Protein AF-A0A1I4V6I7-F1 (afdb_monomer)

Sequence (335 aa):
MSTIGSCPPILATPLSLAESSSTTTHAAAAAPMSASAAPPSHANIHAGRGTFQHMLSAAANPGGETNAGANAGIQSKWTKGHWAALLTQKERTASSEANKRKFWNAYETAAGPAVTTSRGSRPSPGKDLATVVSDGRALLNRLDELAAMPDTPPQLKAFRGMGRAEANSIMAWTEQKDEIEAFVKNGGAIVEGGPELDGAPLSRHLKSGNRIIPIGAHIGGLEQAKTYDKGDDPVIMEFKLKPGADELLFNHQYMALAREGSGATSSLATIAKRDGNYYQKATANEGNLPGYIGMKNEARGDFSLSVGGNEPTKLLFQLFIESVSLVDNEGRPAT

Solvent-accessible surface area (backbone atoms only — not comparable to full-atom values): 19462 Å² total; per-residue (Å²): 142,81,86,84,86,83,83,83,85,86,82,87,81,86,84,79,87,79,91,79,90,78,91,80,89,82,82,90,85,88,84,90,82,89,79,90,76,77,76,83,78,77,78,77,80,71,77,70,88,69,72,68,84,76,70,81,75,83,80,77,74,95,63,98,64,62,76,69,54,58,40,55,59,53,52,39,69,51,34,32,63,48,42,52,67,79,43,53,74,69,53,50,58,48,32,27,68,94,30,29,70,63,38,53,52,55,48,44,65,72,52,36,73,94,47,36,56,50,100,86,49,72,66,75,87,49,35,50,57,68,53,32,26,52,53,40,24,56,50,50,53,52,31,52,56,39,44,68,38,96,69,60,45,64,57,36,62,40,18,28,34,34,30,48,69,50,52,52,48,40,58,62,25,58,80,42,45,66,62,46,51,50,23,22,61,43,54,36,5,91,45,86,93,46,74,60,48,51,76,68,64,32,50,52,57,49,71,38,91,58,58,46,58,67,62,63,50,63,35,26,37,62,76,54,19,70,68,45,86,20,74,72,67,62,42,37,38,39,38,36,29,33,31,41,34,74,66,50,61,76,28,49,89,41,22,17,34,25,84,86,59,40,50,41,56,34,30,48,50,51,54,35,46,74,74,78,40,66,52,39,67,15,39,81,91,64,6,46,36,45,32,22,37,6,31,33,67,40,96,80,64,49,42,36,35,22,39,30,97,42,66,24,13,22,45,54,55,51,72,40,50,65,48,75,46,54,26,45,100,83,69,43,77,58,129

Organism: NCBI:txid758825

Foldseek 3Di:
DDDDDDDDDDDDDDDDDDDDDDDDDDDDDDDDDDDDDDDDPDPPPCPDPPDPVPPPPPPDDPDDDDPVVLQVVLQCLLFLVVLLVSDDPVLCVCLDQVNLVVLLVVLQVLQPPVQDQPPPRDADQFDDQLRLLQVLLVVLVVLVVQCPDPPQRHWHKKKAKAAPVLVVLQVVLVVCLVQLSVCSNCSQASDNPHDHDDDPRSVCVCPPDSNFRSDAWWIGRLVVNVPDDHPPRIFMKMFTFRGPCSVVLLDLVAAAEASPGGTNRSSSQSVQVVSVHHHHHADNPRQDGALHFGWDQDPPGGIITTQHDDRNSRSNVSSGGPDMATADSVRHGDD

Secondary structure (DSSP, 8-state):
--PPPPPPPPPPPPPPP--------------------PPP----------SSTTSSSSS---S---HHHHHHHHHGGGSHHHHHHTS-HHHHHHTSGGGHHHHHHHHHHHH-TTT---BTBPPP----HHHHHHHHHHHHHHHHHHHTSSSPPPPPEEEEEEEHHHHHHHHHHGGGHHHHHHHHHTTTBSSTTSPBP-HHHHHHHHHSTT-S----SEEB-HHHHHHS---SSEEEEEEEEPTTHHHHTTSTTTEEE-SS-SSHHHHHHHHHHHTT--PEEPPTTT--BTTBEEEEE-SSSSEEEE--SSHHHHHHHHTTEEEEEEE-TTSPBP-

Radius of gyration: 26.08 Å; Cα contacts (8 Å, |Δi|>4): 497; chains: 1; bounding box: 90×63×73 Å

Structure (mmCIF, N/CA/C/O backbone):
data_AF-A0A1I4V6I7-F1
#
_entry.id   AF-A0A1I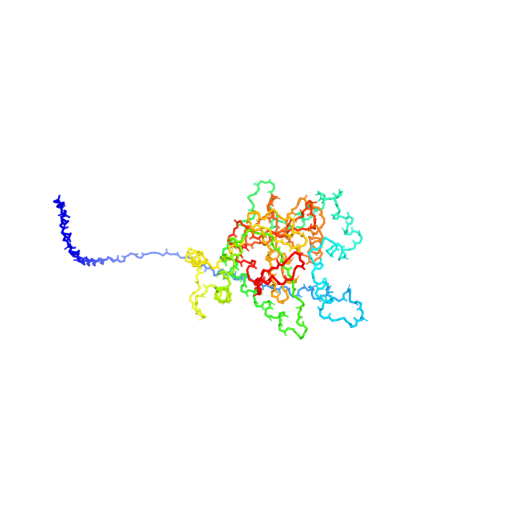4V6I7-F1
#
loop_
_atom_site.group_PDB
_atom_site.id
_atom_site.type_symbol
_atom_site.label_atom_id
_atom_site.label_alt_id
_atom_site.label_comp_id
_atom_site.label_asym_id
_atom_site.label_entity_id
_atom_site.label_seq_id
_atom_site.pdbx_PDB_ins_code
_atom_site.Cartn_x
_atom_site.Cartn_y
_atom_site.Cartn_z
_atom_site.occupancy
_atom_site.B_iso_or_equiv
_atom_site.auth_seq_id
_atom_site.auth_comp_id
_atom_site.auth_asym_id
_atom_site.auth_atom_id
_atom_site.pdbx_PDB_model_num
ATOM 1 N N . MET A 1 1 ? -67.932 -26.182 12.997 1.00 49.91 1 MET A N 1
ATOM 2 C CA . MET A 1 1 ? -67.355 -27.133 13.968 1.00 49.91 1 MET A CA 1
ATOM 3 C C . MET A 1 1 ? -65.917 -27.396 13.550 1.00 49.91 1 MET A C 1
ATOM 5 O O . MET A 1 1 ? -65.706 -28.197 12.656 1.00 49.91 1 MET A O 1
ATOM 9 N N . SER A 1 2 ? -64.962 -26.671 14.133 1.00 44.38 2 SER A N 1
ATOM 10 C CA . SER A 1 2 ? -63.526 -26.917 13.954 1.00 44.38 2 SER A CA 1
ATOM 11 C C . SER A 1 2 ? -62.876 -26.790 15.324 1.00 44.38 2 SER A C 1
ATOM 13 O O . SER A 1 2 ? -62.910 -25.726 15.936 1.00 44.38 2 SER A O 1
ATOM 15 N N . THR A 1 3 ? -62.392 -27.913 15.839 1.00 49.25 3 THR A N 1
ATOM 16 C CA . THR A 1 3 ? -61.766 -28.050 17.153 1.00 49.25 3 THR A CA 1
ATOM 17 C C . THR A 1 3 ? -60.313 -27.593 17.101 1.00 49.25 3 THR A C 1
ATOM 19 O O . THR A 1 3 ? -59.535 -28.062 16.273 1.00 49.25 3 THR A O 1
ATOM 22 N N . ILE A 1 4 ? -59.972 -26.679 18.006 1.00 51.16 4 ILE A N 1
ATOM 23 C CA . ILE A 1 4 ? -58.632 -26.146 18.251 1.00 51.16 4 ILE A CA 1
ATOM 24 C C . ILE A 1 4 ? -57.870 -27.162 19.114 1.00 51.16 4 ILE A C 1
ATOM 26 O O . ILE A 1 4 ? -58.330 -27.522 20.197 1.00 51.16 4 ILE A O 1
ATOM 30 N N . GLY A 1 5 ? -56.726 -27.642 18.621 1.00 51.88 5 GLY A N 1
ATOM 31 C CA . GLY A 1 5 ? -55.805 -28.515 19.351 1.00 51.88 5 GLY A CA 1
ATOM 32 C C . GLY A 1 5 ? -54.904 -27.708 20.286 1.00 51.88 5 GLY A C 1
ATOM 33 O O . GLY A 1 5 ? -54.251 -26.759 19.859 1.00 51.88 5 GLY A O 1
ATOM 34 N N . SER A 1 6 ? -54.900 -28.081 21.563 1.00 53.69 6 SER A N 1
ATOM 35 C CA . SER A 1 6 ? -54.126 -27.464 22.642 1.00 53.69 6 SER A CA 1
ATOM 36 C C . SER A 1 6 ? -52.786 -28.195 22.817 1.00 53.69 6 SER A C 1
ATOM 38 O O . SER A 1 6 ? -52.767 -29.419 22.944 1.00 53.69 6 SER A O 1
ATOM 40 N N . CYS A 1 7 ? -51.672 -27.456 22.804 1.00 56.22 7 CYS A N 1
ATOM 41 C CA . CYS A 1 7 ? -50.337 -27.964 23.139 1.00 56.22 7 CYS A CA 1
ATOM 42 C C . CYS A 1 7 ? -50.120 -27.975 24.667 1.00 56.22 7 CYS A C 1
ATOM 44 O O . CYS A 1 7 ? -50.490 -27.000 25.325 1.00 56.22 7 CYS A O 1
ATOM 46 N N . PRO A 1 8 ? -49.475 -29.009 25.241 1.00 64.62 8 PRO A N 1
ATOM 47 C CA . PRO A 1 8 ? -49.099 -29.029 26.655 1.00 64.62 8 PRO A CA 1
ATOM 48 C C . PRO A 1 8 ? -47.783 -28.267 26.935 1.00 64.62 8 PRO A C 1
ATOM 50 O O . PRO A 1 8 ? -46.953 -28.118 26.033 1.00 64.62 8 PRO A O 1
ATOM 53 N N . PRO A 1 9 ? -47.563 -27.795 28.180 1.00 61.62 9 PRO A N 1
ATOM 54 C CA . PRO A 1 9 ? -46.380 -27.026 28.560 1.00 61.62 9 PRO A CA 1
ATOM 55 C C . PRO A 1 9 ? -45.166 -27.917 28.874 1.00 61.62 9 PRO A C 1
ATOM 57 O O . PRO A 1 9 ? -45.290 -28.990 29.463 1.00 61.62 9 PRO A O 1
ATOM 60 N N . ILE A 1 10 ? -43.977 -27.428 28.513 1.00 60.72 10 ILE A N 1
ATOM 61 C CA . ILE A 1 10 ? -42.676 -28.028 28.830 1.00 60.72 10 ILE A CA 1
ATOM 62 C C . ILE A 1 10 ? -42.255 -27.582 30.239 1.00 60.72 10 ILE A C 1
ATOM 64 O O . ILE A 1 10 ? -42.108 -26.391 30.507 1.00 60.72 10 ILE A O 1
ATOM 68 N N . LEU A 1 11 ? -42.069 -28.554 31.135 1.00 54.06 11 LEU A N 1
ATOM 69 C CA . LEU A 1 11 ? -41.525 -28.388 32.485 1.00 54.06 11 LEU A CA 1
ATOM 70 C C . LEU A 1 11 ? -40.004 -28.183 32.433 1.00 54.06 11 LEU A C 1
ATOM 72 O O . LEU A 1 11 ? -39.281 -28.980 31.837 1.00 54.06 11 LEU A O 1
ATOM 76 N N . ALA A 1 12 ? -39.530 -27.126 33.091 1.00 49.47 12 ALA A N 1
ATOM 77 C CA . ALA A 1 12 ? -38.119 -26.836 33.305 1.00 49.47 12 ALA A CA 1
ATOM 78 C C . ALA A 1 12 ? -37.573 -27.623 34.510 1.00 49.47 12 ALA A C 1
ATOM 80 O O . ALA A 1 12 ? -38.123 -27.550 35.608 1.00 49.47 12 ALA A O 1
ATOM 81 N N . THR A 1 13 ? -36.465 -28.336 34.317 1.00 56.69 13 THR A N 1
ATOM 82 C CA . THR A 1 13 ? -35.647 -28.928 35.390 1.00 56.69 13 THR A CA 1
ATOM 83 C C . THR A 1 13 ? -34.464 -28.016 35.733 1.00 56.69 13 THR A C 1
ATOM 85 O O . THR A 1 13 ? -33.762 -27.590 34.814 1.00 56.69 13 THR A O 1
ATOM 88 N N . PRO A 1 14 ? -34.186 -27.739 37.022 1.00 56.66 14 PRO A N 1
ATOM 89 C CA . PRO A 1 14 ? -33.003 -26.992 37.437 1.00 56.66 14 PRO A CA 1
ATOM 90 C C . PRO A 1 14 ? -31.761 -27.897 37.493 1.00 56.66 14 PRO A C 1
ATOM 92 O O . PRO A 1 14 ? -31.799 -28.992 38.055 1.00 56.66 14 PRO A O 1
ATOM 95 N N . LEU A 1 15 ? -30.649 -27.425 36.921 1.00 50.88 15 LEU A N 1
ATOM 96 C CA . LEU A 1 15 ? -29.336 -28.063 37.033 1.00 50.88 15 LEU A CA 1
ATOM 97 C C . LEU A 1 15 ? -28.682 -27.651 38.363 1.00 50.88 15 LEU A C 1
ATOM 99 O O . LEU A 1 15 ? -28.471 -26.467 38.622 1.00 50.88 15 LEU A O 1
ATOM 103 N N . SER A 1 16 ? -28.380 -28.644 39.198 1.00 53.56 16 SER A N 1
ATOM 104 C CA . SER A 1 16 ? -27.691 -28.510 40.484 1.00 53.56 16 SER A CA 1
ATOM 105 C C . SER A 1 16 ? -26.197 -28.249 40.290 1.00 53.56 16 SER A C 1
ATOM 107 O O . SER A 1 16 ? -25.537 -28.965 39.536 1.00 53.56 16 SER A O 1
ATOM 109 N N . LEU A 1 17 ? -25.663 -27.271 41.028 1.00 48.25 17 LEU A N 1
ATOM 110 C CA . LEU A 1 17 ? -24.230 -27.111 41.278 1.00 48.25 17 LEU A CA 1
ATOM 111 C C . LEU A 1 17 ? -23.683 -28.332 42.032 1.00 48.25 17 LEU A C 1
ATOM 113 O O . LEU A 1 17 ? -24.324 -28.828 42.959 1.00 48.25 17 LEU A O 1
ATOM 117 N N . ALA A 1 18 ? -22.476 -28.757 41.669 1.00 48.81 18 ALA A N 1
ATOM 118 C CA . ALA A 1 18 ? -21.618 -29.575 42.512 1.00 48.81 18 ALA A CA 1
ATOM 119 C C . ALA A 1 18 ? -20.220 -28.950 42.512 1.00 48.81 18 ALA A C 1
ATOM 121 O O . ALA A 1 18 ? -19.516 -28.950 41.502 1.00 48.81 18 ALA A O 1
ATOM 122 N N . GLU A 1 19 ? -19.861 -28.374 43.656 1.00 49.62 19 GLU A N 1
ATOM 123 C CA . GLU A 1 19 ? -18.493 -28.039 44.027 1.00 49.62 19 GLU A CA 1
ATOM 124 C C . GLU A 1 19 ? -17.726 -29.338 44.300 1.00 49.62 19 GLU A C 1
ATOM 126 O O . GLU A 1 19 ? -18.209 -30.218 45.014 1.00 49.62 19 GLU A O 1
ATOM 131 N N . SER A 1 20 ? -16.507 -29.454 43.778 1.00 46.66 20 SER A N 1
ATOM 132 C CA . SER A 1 20 ? -15.554 -30.458 44.246 1.00 46.66 20 SER A CA 1
ATOM 133 C C . SER A 1 20 ? -14.197 -29.805 44.463 1.00 46.66 20 SER A C 1
ATOM 135 O O . SER A 1 20 ? -13.425 -29.583 43.530 1.00 46.66 20 SER A O 1
ATOM 137 N N . SER A 1 21 ? -13.930 -29.485 45.724 1.00 48.94 21 SER A N 1
ATOM 138 C CA . SER A 1 21 ? -12.606 -29.180 46.246 1.00 48.94 21 SER A CA 1
ATOM 139 C C . SER A 1 21 ? -11.795 -30.473 46.339 1.00 48.94 21 SER A C 1
ATOM 141 O O . SER A 1 21 ? -12.247 -31.443 46.943 1.00 48.94 21 SER A O 1
ATOM 143 N N . SER A 1 22 ? -10.575 -30.487 45.807 1.00 48.22 22 SER A N 1
ATOM 144 C CA . SER A 1 22 ? -9.586 -31.506 46.162 1.00 48.22 22 SER A CA 1
ATOM 145 C C . SER A 1 22 ? -8.216 -30.867 46.337 1.00 48.22 22 SER A C 1
ATOM 147 O O . SER A 1 22 ? -7.505 -30.555 45.384 1.00 48.22 22 SER A O 1
ATOM 149 N N . THR A 1 23 ? -7.881 -30.669 47.604 1.00 43.53 23 THR A N 1
ATOM 150 C CA . THR A 1 23 ? -6.554 -30.391 48.139 1.00 43.53 23 THR A CA 1
ATOM 151 C C . THR A 1 23 ? -5.685 -31.635 47.957 1.00 43.53 23 THR A C 1
ATOM 153 O O . THR A 1 23 ? -6.064 -32.723 48.387 1.00 43.53 23 THR A O 1
ATOM 156 N N . THR A 1 24 ? -4.498 -31.512 47.367 1.00 49.34 24 THR A N 1
ATOM 157 C CA . THR A 1 24 ? -3.450 -32.531 47.521 1.00 49.34 24 THR A CA 1
ATOM 158 C C . THR A 1 24 ? -2.088 -31.854 47.582 1.00 49.34 24 THR A C 1
ATOM 160 O O . THR A 1 24 ? -1.563 -31.344 46.599 1.00 49.34 24 THR A O 1
ATOM 163 N N . THR A 1 25 ? -1.539 -31.843 48.791 1.00 44.38 25 THR A N 1
ATOM 164 C CA . THR A 1 25 ? -0.137 -31.594 49.118 1.00 44.38 25 THR A CA 1
ATOM 165 C C . THR A 1 25 ? 0.711 -32.802 48.733 1.00 44.38 25 THR A C 1
ATOM 167 O O . THR A 1 25 ? 0.429 -33.896 49.211 1.00 44.38 25 THR A O 1
ATOM 170 N N . HIS A 1 26 ? 1.802 -32.603 47.991 1.00 44.78 26 HIS A N 1
ATOM 171 C CA . HIS A 1 26 ? 2.974 -33.472 48.091 1.00 44.78 26 HIS A CA 1
ATOM 172 C C . HIS A 1 26 ? 4.271 -32.672 48.002 1.00 44.78 26 HIS A C 1
ATOM 174 O O . HIS A 1 26 ? 4.398 -31.700 47.262 1.00 44.78 26 HIS A O 1
ATOM 180 N N . ALA A 1 27 ? 5.186 -33.095 48.867 1.00 39.28 27 ALA A N 1
ATOM 181 C CA . ALA A 1 27 ? 6.436 -32.467 49.226 1.00 39.28 27 ALA A CA 1
ATOM 182 C C . ALA A 1 27 ? 7.559 -32.692 48.202 1.00 39.28 27 ALA A C 1
ATOM 184 O O . ALA A 1 27 ? 7.483 -33.528 47.305 1.00 39.28 27 ALA A O 1
ATOM 185 N N . ALA A 1 28 ? 8.601 -31.897 48.420 1.00 38.94 28 ALA A N 1
ATOM 186 C CA . ALA A 1 28 ? 9.794 -31.666 47.629 1.00 38.94 28 ALA A CA 1
ATOM 187 C C . ALA A 1 28 ? 10.657 -32.894 47.289 1.00 38.94 28 ALA A C 1
ATOM 189 O O . ALA A 1 28 ? 10.856 -33.789 48.107 1.00 38.94 28 ALA A O 1
ATOM 190 N N . ALA A 1 29 ? 11.326 -32.800 46.138 1.00 38.88 29 ALA A N 1
ATOM 191 C CA . ALA A 1 29 ? 12.658 -33.352 45.921 1.00 38.88 29 ALA A CA 1
ATOM 192 C C . ALA A 1 29 ? 13.487 -32.336 45.118 1.00 38.88 29 ALA A C 1
ATOM 194 O O . ALA A 1 29 ? 13.086 -31.888 44.045 1.00 38.88 29 ALA A O 1
ATOM 195 N N . ALA A 1 30 ? 14.621 -31.942 45.691 1.00 44.72 30 ALA A N 1
ATOM 196 C CA . ALA A 1 30 ? 15.596 -31.026 45.120 1.00 44.72 30 ALA A CA 1
ATOM 197 C C . ALA A 1 30 ? 16.644 -31.789 44.299 1.00 44.72 30 ALA A C 1
ATOM 199 O O . ALA A 1 30 ? 17.122 -32.820 44.764 1.00 44.72 30 ALA A O 1
ATOM 200 N N . ALA A 1 31 ? 17.056 -31.240 43.152 1.00 40.69 31 ALA A N 1
ATOM 201 C CA . ALA A 1 31 ? 18.414 -31.344 42.599 1.00 40.69 31 ALA A CA 1
ATOM 202 C C . ALA A 1 31 ? 18.573 -30.431 41.359 1.00 40.69 31 ALA A C 1
ATOM 204 O O . ALA A 1 31 ? 17.571 -30.066 40.747 1.00 40.69 31 ALA A O 1
ATOM 205 N N . PRO A 1 32 ? 19.809 -30.018 41.014 1.00 62.69 32 PRO A N 1
ATOM 206 C CA . PRO A 1 32 ? 20.096 -28.731 40.382 1.00 62.69 32 PRO A CA 1
ATOM 207 C C . PRO A 1 32 ? 20.448 -28.840 38.888 1.00 62.69 32 PRO A C 1
ATOM 209 O O . PRO A 1 32 ? 20.711 -29.929 38.392 1.00 62.69 32 PRO A O 1
ATOM 212 N N . MET A 1 33 ? 20.515 -27.693 38.199 1.00 34.00 33 MET A N 1
ATOM 213 C CA . MET A 1 33 ? 21.650 -27.218 37.377 1.00 34.00 33 MET A CA 1
ATOM 214 C C . MET A 1 33 ? 21.201 -26.257 36.258 1.00 34.00 33 MET A C 1
ATOM 216 O O . MET A 1 33 ? 20.350 -26.571 35.438 1.00 34.00 33 MET A O 1
ATOM 220 N N . SER A 1 34 ? 21.844 -25.086 36.261 1.00 42.06 34 SER A N 1
ATOM 221 C CA . SER A 1 34 ? 22.285 -24.261 35.129 1.00 42.06 34 SER A CA 1
ATOM 222 C C . SER A 1 34 ? 21.520 -24.290 33.800 1.00 42.06 34 SER A C 1
ATOM 224 O O . SER A 1 34 ? 21.680 -25.213 33.012 1.00 42.06 34 SER A O 1
ATOM 226 N N . ALA A 1 35 ? 20.931 -23.145 33.444 1.00 34.34 35 ALA A N 1
ATOM 227 C CA . ALA A 1 35 ? 21.354 -22.375 32.267 1.00 34.34 35 ALA A CA 1
ATOM 228 C C . ALA A 1 35 ? 20.727 -20.972 32.318 1.00 34.34 35 ALA A C 1
ATOM 230 O O . ALA A 1 35 ? 19.512 -20.809 32.261 1.00 34.34 35 ALA A O 1
ATOM 231 N N . SER A 1 36 ? 21.584 -19.959 32.437 1.00 41.09 36 SER A N 1
ATOM 232 C CA . SER A 1 36 ? 21.229 -18.553 32.257 1.00 41.09 36 SER A CA 1
ATOM 233 C C . SER A 1 36 ? 20.865 -18.331 30.787 1.00 41.09 36 SER A C 1
ATOM 235 O O . SER A 1 36 ? 21.742 -18.340 29.922 1.00 41.09 36 SER A O 1
ATOM 237 N N . ALA A 1 37 ? 19.573 -18.195 30.494 1.00 38.53 37 ALA A N 1
ATOM 238 C CA . ALA A 1 37 ? 19.108 -17.745 29.193 1.00 38.53 37 ALA A CA 1
ATOM 239 C C . ALA A 1 37 ? 19.250 -16.219 29.137 1.00 38.53 37 ALA A C 1
ATOM 241 O O . ALA A 1 37 ? 18.589 -15.492 29.878 1.00 38.53 37 ALA A O 1
ATOM 242 N N . ALA A 1 38 ? 20.146 -15.746 28.273 1.00 42.66 38 ALA A N 1
ATOM 243 C CA . ALA A 1 38 ? 20.239 -14.337 27.928 1.00 42.66 38 ALA A CA 1
ATOM 244 C C . ALA A 1 38 ? 18.900 -13.856 27.329 1.00 42.66 38 ALA A C 1
ATOM 246 O O . ALA A 1 38 ? 18.276 -14.603 26.568 1.00 42.66 38 ALA A O 1
ATOM 247 N N . PRO A 1 39 ? 18.450 -12.630 27.644 1.00 40.00 39 PRO A N 1
ATOM 248 C CA . PRO A 1 39 ? 17.247 -12.076 27.041 1.00 40.00 39 PRO A CA 1
ATOM 249 C C . PRO A 1 39 ? 17.431 -11.916 25.522 1.00 40.00 39 PRO A C 1
ATOM 251 O O . PRO A 1 39 ? 18.549 -11.651 25.064 1.00 40.00 39 PRO A O 1
ATOM 254 N N . PRO A 1 40 ? 16.356 -12.056 24.727 1.00 38.00 40 PRO A N 1
ATOM 255 C CA . PRO A 1 40 ? 16.419 -11.816 23.295 1.00 38.00 40 PRO A CA 1
ATOM 256 C C . PRO A 1 40 ? 16.839 -10.365 23.045 1.00 38.00 40 PRO A C 1
ATOM 258 O O . PRO A 1 40 ? 16.230 -9.419 23.545 1.00 38.00 40 PRO A O 1
ATOM 261 N N . SER A 1 41 ? 17.909 -10.194 22.272 1.00 31.55 41 SER A N 1
ATOM 262 C CA . SER A 1 41 ? 18.346 -8.892 21.790 1.00 31.55 41 SER A CA 1
ATOM 263 C C . SER A 1 41 ? 17.224 -8.275 20.960 1.00 31.55 41 SER A C 1
ATOM 265 O O . SER A 1 41 ? 16.902 -8.785 19.884 1.00 31.55 41 SER A O 1
ATOM 267 N N . HIS A 1 42 ? 16.643 -7.180 21.445 1.00 31.55 42 HIS A N 1
ATOM 268 C CA . HIS A 1 42 ? 15.795 -6.316 20.638 1.00 31.55 42 HIS A CA 1
ATOM 269 C C . HIS A 1 42 ? 16.573 -5.932 19.378 1.00 31.55 42 HIS A C 1
ATOM 271 O O . HIS A 1 42 ? 17.607 -5.263 19.451 1.00 31.55 42 HIS A O 1
ATOM 277 N N . ALA A 1 43 ? 16.099 -6.400 18.222 1.00 32.53 43 ALA A N 1
ATOM 278 C CA . ALA A 1 43 ? 16.564 -5.911 16.941 1.00 32.53 43 ALA A CA 1
ATOM 279 C C . ALA A 1 43 ? 16.291 -4.407 16.926 1.00 32.53 43 ALA A C 1
ATOM 281 O O . ALA A 1 43 ? 15.146 -3.961 16.949 1.00 32.53 43 ALA A O 1
ATOM 282 N N . ASN A 1 44 ? 17.369 -3.635 16.982 1.00 31.50 44 ASN A N 1
ATOM 283 C CA . ASN A 1 44 ? 17.332 -2.191 16.922 1.00 31.50 44 ASN A CA 1
ATOM 284 C C . ASN A 1 44 ? 16.785 -1.830 15.535 1.00 31.50 44 ASN A C 1
ATOM 286 O O . ASN A 1 44 ? 17.505 -1.933 14.539 1.00 31.50 44 ASN A O 1
ATOM 290 N N . ILE A 1 45 ? 15.495 -1.489 15.452 1.00 37.38 45 ILE A N 1
ATOM 291 C CA . ILE A 1 45 ? 14.879 -0.943 14.242 1.00 37.38 45 ILE A CA 1
ATOM 292 C C . ILE A 1 45 ? 15.470 0.456 14.076 1.00 37.38 45 ILE A C 1
ATOM 294 O O . ILE A 1 45 ? 14.899 1.467 14.473 1.00 37.38 45 ILE A O 1
ATOM 298 N N . HIS A 1 46 ? 16.675 0.514 13.515 1.00 35.72 46 HIS A N 1
ATOM 299 C CA . HIS A 1 46 ? 17.164 1.714 12.870 1.00 35.72 46 HIS A CA 1
ATOM 300 C C . HIS A 1 46 ? 16.272 1.917 11.647 1.00 35.72 46 HIS A C 1
ATOM 302 O O . HIS A 1 46 ? 16.539 1.401 10.563 1.00 35.72 46 HIS A O 1
ATOM 308 N N . ALA A 1 47 ? 15.178 2.656 11.844 1.00 43.00 47 ALA A N 1
ATOM 309 C CA . ALA A 1 47 ? 14.538 3.393 10.773 1.00 43.00 47 ALA A CA 1
ATOM 310 C C . ALA A 1 47 ? 15.621 4.311 10.202 1.00 43.00 47 ALA A C 1
ATOM 312 O O . ALA A 1 47 ? 15.916 5.379 10.742 1.00 43.00 47 ALA A O 1
ATOM 313 N N . GLY A 1 48 ? 16.324 3.815 9.185 1.00 37.12 48 GLY A N 1
ATOM 314 C CA . GLY A 1 48 ? 17.370 4.558 8.522 1.00 37.12 48 GLY A CA 1
ATOM 315 C C . GLY A 1 48 ? 16.773 5.873 8.050 1.00 37.12 48 GLY A C 1
ATOM 316 O O . GLY A 1 48 ? 15.960 5.892 7.133 1.00 37.12 48 GLY A O 1
ATOM 317 N N . ARG A 1 49 ? 17.226 6.985 8.636 1.00 43.38 49 ARG A N 1
ATOM 318 C CA . ARG A 1 49 ? 17.083 8.352 8.103 1.00 43.38 49 ARG A CA 1
ATOM 319 C C . ARG A 1 49 ? 17.851 8.532 6.774 1.00 43.38 49 ARG A C 1
ATOM 321 O O . ARG A 1 49 ? 18.344 9.612 6.463 1.00 43.38 49 ARG A O 1
ATOM 328 N N . GLY A 1 50 ? 17.986 7.466 5.989 1.00 36.56 50 GLY A N 1
ATOM 329 C CA . GLY A 1 50 ? 18.673 7.441 4.712 1.00 36.56 50 GLY A CA 1
ATOM 330 C C . GLY A 1 50 ? 17.769 7.968 3.607 1.00 36.56 50 GLY A C 1
ATOM 331 O O . GLY A 1 50 ? 16.998 7.225 3.014 1.00 36.56 50 GLY A O 1
ATOM 332 N N . THR A 1 51 ? 17.910 9.259 3.313 1.00 47.31 51 THR A N 1
ATOM 333 C CA . THR A 1 51 ? 17.944 9.785 1.935 1.00 47.31 51 THR A CA 1
ATOM 334 C C . THR A 1 51 ? 16.736 9.596 1.002 1.00 47.31 51 THR A C 1
ATOM 336 O O . THR A 1 51 ? 16.888 9.833 -0.190 1.00 47.31 51 THR A O 1
ATOM 339 N N . PHE A 1 52 ? 15.517 9.319 1.476 1.00 44.91 52 PHE A N 1
ATOM 340 C CA . PHE A 1 52 ? 14.325 9.522 0.620 1.00 44.91 52 PHE A CA 1
ATOM 341 C C . PHE A 1 52 ? 13.913 10.999 0.490 1.00 44.91 52 PHE A C 1
ATOM 343 O O . PHE A 1 52 ? 13.302 11.395 -0.500 1.00 44.91 52 PHE A O 1
ATOM 350 N N . GLN A 1 53 ? 14.343 11.847 1.429 1.00 45.41 53 GLN A N 1
ATOM 351 C CA . GLN A 1 53 ? 13.988 13.270 1.464 1.00 45.41 53 GLN A CA 1
ATOM 352 C C . GLN A 1 53 ? 14.622 14.100 0.326 1.00 45.41 53 GLN A C 1
ATOM 354 O O . GLN A 1 53 ? 14.214 15.230 0.090 1.00 45.41 53 GLN A O 1
ATOM 359 N N . HIS A 1 54 ? 15.582 13.542 -0.425 1.00 40.06 54 HIS A N 1
ATOM 360 C CA . HIS A 1 54 ? 16.279 14.252 -1.505 1.00 40.06 54 HIS A CA 1
ATOM 361 C C . HIS A 1 54 ? 15.705 14.039 -2.918 1.00 40.06 54 HIS A C 1
ATOM 363 O O . HIS A 1 54 ? 16.225 14.632 -3.861 1.00 40.06 54 HIS A O 1
ATOM 369 N N . MET A 1 55 ? 14.638 13.249 -3.100 1.00 45.78 55 MET A N 1
ATOM 370 C CA . MET A 1 55 ? 14.065 13.002 -4.440 1.00 45.78 55 MET A CA 1
ATOM 371 C C . MET A 1 55 ? 12.814 13.823 -4.782 1.00 45.78 55 MET A C 1
ATOM 373 O O . MET A 1 55 ? 12.351 13.757 -5.917 1.00 45.78 55 MET A O 1
ATOM 377 N N . LEU A 1 56 ? 12.292 14.643 -3.864 1.00 45.56 56 LEU A N 1
ATOM 378 C CA . LEU A 1 56 ? 11.049 15.398 -4.091 1.00 45.56 56 LEU A CA 1
ATOM 379 C C . LEU A 1 56 ? 11.232 16.824 -4.648 1.00 45.56 56 LEU A C 1
ATOM 381 O O . LEU A 1 56 ? 10.241 17.488 -4.927 1.00 45.56 56 LEU A O 1
ATOM 385 N N . SER A 1 57 ? 12.461 17.295 -4.897 1.00 39.66 57 SER A N 1
ATOM 386 C CA . SER A 1 57 ? 12.692 18.671 -5.393 1.00 39.66 57 SER A CA 1
ATOM 387 C C . SER A 1 57 ? 13.085 18.795 -6.870 1.00 39.66 57 SER A C 1
ATOM 389 O O . SER A 1 57 ? 13.368 19.900 -7.322 1.00 39.66 57 SER A O 1
ATOM 391 N N . ALA A 1 58 ? 13.089 17.717 -7.659 1.00 36.31 58 ALA A N 1
ATOM 392 C CA . ALA A 1 58 ? 13.567 17.759 -9.047 1.00 36.31 58 ALA A CA 1
ATOM 393 C C . ALA A 1 58 ? 12.466 17.501 -10.094 1.00 36.31 58 ALA A C 1
ATOM 395 O O . ALA A 1 58 ? 12.645 16.662 -10.969 1.00 36.31 58 ALA A O 1
ATOM 396 N N . ALA A 1 59 ? 11.336 18.213 -10.010 1.00 39.28 59 ALA A N 1
ATOM 397 C CA . ALA A 1 59 ? 10.410 18.413 -11.143 1.00 39.28 59 ALA A CA 1
ATOM 398 C C . ALA A 1 59 ? 9.395 19.561 -10.928 1.00 39.28 59 ALA A C 1
ATOM 400 O O . ALA A 1 59 ? 8.334 19.561 -11.549 1.00 39.28 59 ALA A O 1
ATOM 401 N N . ALA A 1 60 ? 9.668 20.534 -10.051 1.00 39.97 60 ALA A N 1
ATOM 402 C CA . ALA A 1 60 ? 8.763 21.667 -9.859 1.00 39.97 60 ALA A CA 1
ATOM 403 C C . ALA A 1 60 ? 9.092 22.781 -10.864 1.00 39.97 60 ALA A C 1
ATOM 405 O O . ALA A 1 60 ? 10.122 23.447 -10.766 1.00 39.97 60 ALA A O 1
ATOM 406 N N . ASN A 1 61 ? 8.210 22.963 -11.844 1.00 39.97 61 ASN A N 1
ATOM 407 C CA . ASN A 1 61 ? 8.163 24.153 -12.685 1.00 39.97 61 ASN A CA 1
ATOM 408 C C . ASN A 1 61 ? 7.687 25.324 -11.790 1.00 39.97 61 ASN A C 1
ATOM 410 O O . ASN A 1 61 ? 6.620 25.198 -11.186 1.00 39.97 61 ASN A O 1
ATOM 414 N N . PRO A 1 62 ? 8.443 26.425 -11.620 1.00 37.41 62 PRO A N 1
ATOM 415 C CA . PRO A 1 62 ? 8.090 27.480 -10.674 1.00 37.41 62 PRO A CA 1
ATOM 416 C C . PRO A 1 62 ? 7.056 28.419 -11.307 1.00 37.41 62 PRO A C 1
ATOM 418 O O . PRO A 1 62 ? 7.385 29.475 -11.839 1.00 37.41 62 PRO A O 1
ATOM 421 N N . GLY A 1 63 ? 5.791 28.020 -11.272 1.00 36.12 63 GLY A N 1
ATOM 422 C CA . GLY A 1 63 ? 4.656 28.863 -11.628 1.00 36.12 63 GLY A CA 1
ATOM 423 C C . GLY A 1 63 ? 3.510 28.539 -10.688 1.00 36.12 63 GLY A C 1
ATOM 424 O O . GLY A 1 63 ? 3.148 27.377 -10.564 1.00 36.12 63 GLY A O 1
ATOM 425 N N . GLY A 1 64 ? 3.000 29.541 -9.969 1.00 44.31 64 GLY A N 1
ATOM 426 C CA . GLY A 1 64 ? 1.959 29.364 -8.959 1.00 44.31 64 GLY A CA 1
ATOM 427 C C . GLY A 1 64 ? 0.738 28.639 -9.519 1.00 44.31 64 GLY A C 1
ATOM 428 O O . GLY A 1 64 ? -0.041 29.218 -10.272 1.00 44.31 64 GLY A O 1
ATOM 429 N N . GLU A 1 65 ? 0.568 27.379 -9.131 1.00 36.09 65 GLU A N 1
ATOM 430 C CA . GLU A 1 65 ? -0.581 26.563 -9.490 1.00 36.09 65 GLU A CA 1
ATOM 431 C C . GLU A 1 65 ? -1.376 26.215 -8.2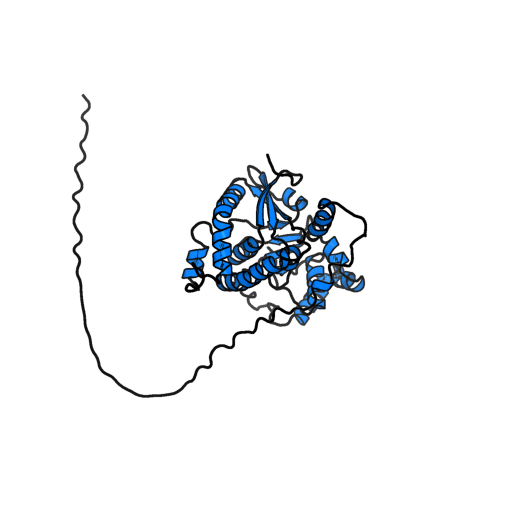34 1.00 36.09 65 GLU A C 1
ATOM 433 O O . GLU A 1 65 ? -0.849 25.790 -7.208 1.00 36.09 65 GLU A O 1
ATOM 438 N N . THR A 1 66 ? -2.686 26.416 -8.343 1.00 44.81 66 THR A N 1
ATOM 439 C CA . THR A 1 66 ? -3.721 25.968 -7.407 1.00 44.81 66 THR A CA 1
ATOM 440 C C . THR A 1 66 ? -3.505 24.515 -6.947 1.00 44.81 66 THR A C 1
ATOM 442 O O . THR A 1 66 ? -2.953 23.715 -7.700 1.00 44.81 66 THR A O 1
ATOM 445 N N . ASN A 1 67 ? -4.030 24.126 -5.775 1.00 50.28 67 ASN A N 1
ATOM 446 C CA . ASN A 1 67 ? -3.980 22.752 -5.223 1.00 50.28 67 ASN A CA 1
ATOM 447 C C . ASN A 1 67 ? -4.347 21.616 -6.215 1.00 50.28 67 ASN A C 1
ATOM 449 O O . ASN A 1 67 ? -4.004 20.456 -5.983 1.00 50.28 67 ASN A O 1
ATOM 453 N N . ALA A 1 68 ? -5.026 21.916 -7.327 1.00 52.28 68 ALA A N 1
ATOM 454 C CA . ALA A 1 68 ? -5.271 20.968 -8.413 1.00 52.28 68 ALA A CA 1
ATOM 455 C C . ALA A 1 68 ? -3.980 20.497 -9.128 1.00 52.28 68 ALA A C 1
ATOM 457 O O . ALA A 1 68 ? -3.885 19.319 -9.472 1.00 52.28 68 ALA A O 1
ATOM 458 N N . GLY A 1 69 ? -2.973 21.365 -9.298 1.00 55.19 69 GLY A N 1
ATOM 459 C CA . GLY A 1 69 ? -1.700 21.038 -9.962 1.00 55.19 69 GLY A CA 1
ATOM 460 C C . GLY A 1 69 ? -0.807 20.117 -9.125 1.00 55.19 69 GLY A C 1
ATOM 461 O O . GLY A 1 69 ? -0.303 19.107 -9.619 1.00 55.19 69 GLY A O 1
ATOM 462 N N . ALA A 1 70 ? -0.710 20.376 -7.816 1.00 61.09 70 ALA A N 1
ATOM 463 C CA . ALA A 1 70 ? 0.026 19.517 -6.882 1.00 61.09 70 ALA A CA 1
ATOM 464 C C . ALA A 1 70 ? -0.556 18.090 -6.823 1.00 61.09 70 ALA A C 1
ATOM 466 O O . ALA A 1 70 ? 0.183 17.100 -6.818 1.00 61.09 70 ALA A O 1
ATOM 467 N N . ASN A 1 71 ? -1.888 17.971 -6.862 1.00 64.50 71 ASN A N 1
ATOM 468 C CA . ASN A 1 71 ? -2.563 16.675 -6.893 1.00 64.50 71 ASN A CA 1
ATOM 469 C C . ASN A 1 71 ? -2.362 15.929 -8.225 1.00 64.50 71 ASN A C 1
ATOM 471 O O . ASN A 1 71 ? -2.230 14.707 -8.226 1.00 64.50 71 ASN A O 1
ATOM 475 N N . ALA A 1 72 ? -2.280 16.621 -9.363 1.00 71.50 72 ALA A N 1
ATOM 476 C CA . ALA A 1 72 ? -1.948 15.964 -10.630 1.00 71.50 72 ALA A CA 1
ATOM 477 C C . ALA A 1 72 ? -0.543 15.327 -10.583 1.00 71.50 72 ALA A C 1
ATOM 479 O O . ALA A 1 72 ? -0.349 14.200 -11.049 1.00 71.50 72 ALA A O 1
ATOM 480 N N . GLY A 1 73 ? 0.413 16.006 -9.936 1.00 85.94 73 GLY A N 1
ATOM 481 C CA . GLY A 1 73 ? 1.765 15.495 -9.714 1.00 85.94 73 GLY A CA 1
ATOM 482 C C . GLY A 1 73 ? 1.788 14.190 -8.915 1.00 85.94 73 GLY A C 1
ATOM 483 O O . GLY A 1 73 ? 2.406 13.217 -9.352 1.00 85.94 73 GLY A O 1
ATOM 484 N N . ILE A 1 74 ? 1.074 14.119 -7.787 1.00 91.19 74 ILE A N 1
ATOM 485 C CA . ILE A 1 74 ? 1.095 12.918 -6.935 1.00 91.19 74 ILE A CA 1
ATOM 486 C C . ILE A 1 74 ? 0.388 11.720 -7.576 1.00 91.19 74 ILE A C 1
ATOM 488 O O . ILE A 1 74 ? 0.883 10.598 -7.477 1.00 91.19 74 ILE A O 1
ATOM 492 N N . GLN A 1 75 ? -0.719 11.937 -8.296 1.00 94.06 75 GLN A N 1
ATOM 493 C CA . GLN A 1 75 ? -1.447 10.848 -8.959 1.00 94.06 75 GLN A CA 1
ATOM 494 C C . GLN A 1 75 ? -0.627 10.204 -10.083 1.00 94.06 75 GLN A C 1
ATOM 496 O O . GLN A 1 75 ? -0.850 9.038 -10.410 1.00 94.06 75 GLN A O 1
ATOM 501 N N . SER A 1 76 ? 0.377 10.907 -10.626 1.00 93.75 76 SER A N 1
ATOM 502 C CA . SER A 1 76 ? 1.303 10.325 -11.602 1.00 93.75 76 SER A CA 1
ATOM 503 C C . SER A 1 76 ? 2.062 9.109 -11.056 1.00 93.75 76 SER A C 1
ATOM 505 O O . SER A 1 76 ? 2.468 8.261 -11.851 1.00 93.75 76 SER A O 1
ATOM 507 N N . LYS A 1 77 ? 2.183 8.946 -9.726 1.00 94.56 77 LYS A N 1
ATOM 508 C CA . LYS A 1 77 ? 2.781 7.758 -9.087 1.00 94.56 77 LYS A CA 1
ATOM 509 C C . LYS A 1 77 ? 2.083 6.449 -9.456 1.00 94.56 77 LYS A C 1
ATOM 511 O O . LYS A 1 77 ? 2.716 5.399 -9.390 1.00 94.56 77 LYS A O 1
ATOM 516 N N . TRP A 1 78 ? 0.833 6.499 -9.918 1.00 93.94 78 TRP A N 1
ATOM 517 C CA . TRP A 1 78 ? 0.118 5.346 -10.476 1.00 93.94 78 TRP A CA 1
ATOM 518 C C . TRP A 1 78 ? 0.579 4.924 -11.872 1.00 93.94 78 TRP A C 1
ATOM 520 O O . TRP A 1 78 ? 0.073 3.941 -12.409 1.00 93.94 78 TRP A O 1
ATOM 530 N N . THR A 1 79 ? 1.538 5.637 -12.466 1.00 93.31 79 THR A N 1
ATOM 531 C CA . THR A 1 79 ? 1.982 5.396 -13.839 1.00 93.31 79 THR A CA 1
ATOM 532 C C . THR A 1 79 ? 3.366 4.762 -13.910 1.00 93.31 79 THR A C 1
ATOM 534 O O . THR A 1 79 ? 4.256 5.068 -13.113 1.00 93.31 79 THR A O 1
ATOM 537 N N . LYS A 1 80 ? 3.608 3.909 -14.916 1.00 91.69 80 LYS A N 1
ATOM 538 C CA . LYS A 1 80 ? 4.958 3.395 -15.213 1.00 91.69 80 LYS A CA 1
ATOM 539 C C . LYS A 1 80 ? 5.906 4.543 -15.568 1.00 91.69 80 LYS A C 1
ATOM 541 O O . LYS A 1 80 ? 7.087 4.484 -15.223 1.00 91.69 80 LYS A O 1
ATOM 546 N N . GLY A 1 81 ? 5.382 5.572 -16.240 1.00 92.81 81 GLY A N 1
ATOM 547 C CA . GLY A 1 81 ? 6.124 6.753 -16.677 1.00 92.81 81 GLY A CA 1
ATOM 548 C C . GLY A 1 81 ? 6.779 7.504 -15.522 1.00 92.81 81 GLY A C 1
ATOM 549 O O . GLY A 1 81 ? 7.969 7.802 -15.608 1.00 92.81 81 GLY A O 1
ATOM 550 N N . HIS A 1 82 ? 6.051 7.717 -14.421 1.00 94.38 82 HIS A N 1
ATOM 551 C CA . HIS A 1 82 ? 6.586 8.359 -13.218 1.00 94.38 82 HIS A CA 1
ATOM 552 C C . HIS A 1 82 ? 7.847 7.652 -12.711 1.00 94.38 82 HIS A C 1
ATOM 554 O O . HIS A 1 82 ? 8.914 8.254 -12.621 1.00 94.38 82 HIS A O 1
ATOM 560 N N . TRP A 1 83 ? 7.765 6.342 -12.466 1.00 94.56 83 TRP A N 1
ATOM 561 C CA . TRP A 1 83 ? 8.895 5.582 -11.924 1.00 94.56 83 TRP A CA 1
ATOM 562 C C . TRP A 1 83 ? 10.063 5.466 -12.906 1.00 94.56 83 TRP A C 1
ATOM 564 O O . TRP A 1 83 ? 11.221 5.483 -12.498 1.00 94.56 83 TRP A O 1
ATOM 574 N N . ALA A 1 84 ? 9.786 5.358 -14.208 1.00 93.62 84 ALA A N 1
ATOM 575 C CA . ALA A 1 84 ? 10.825 5.324 -15.235 1.00 93.62 84 ALA A CA 1
ATOM 576 C C . ALA A 1 84 ? 11.543 6.676 -15.414 1.00 93.62 84 ALA A C 1
ATOM 578 O O . ALA A 1 84 ? 12.707 6.699 -15.826 1.00 93.62 84 ALA A O 1
ATOM 579 N N . ALA A 1 85 ? 10.879 7.796 -15.115 1.00 94.88 85 ALA A N 1
ATOM 580 C CA . ALA A 1 85 ? 11.478 9.127 -15.181 1.00 94.88 85 ALA A CA 1
ATOM 581 C C . ALA A 1 85 ? 12.550 9.345 -14.098 1.00 94.88 85 ALA A C 1
ATOM 583 O O . ALA A 1 85 ? 13.498 10.089 -14.329 1.00 94.88 85 ALA A O 1
ATOM 584 N N . LEU A 1 86 ? 12.455 8.635 -12.967 1.00 93.50 86 LEU A N 1
ATOM 585 C CA . LEU A 1 86 ? 13.431 8.680 -11.866 1.00 93.50 86 LEU A CA 1
ATOM 586 C C . LEU A 1 86 ? 14.722 7.885 -12.141 1.00 93.50 86 LEU A C 1
ATOM 588 O O . LEU A 1 86 ? 15.647 7.874 -11.321 1.00 93.50 86 LEU A O 1
ATOM 592 N N . LEU A 1 87 ? 14.779 7.183 -13.274 1.00 93.81 87 LEU A N 1
ATOM 593 C CA . LEU A 1 87 ? 15.921 6.377 -13.683 1.00 93.81 87 LEU A CA 1
ATOM 594 C C . LEU A 1 87 ? 16.788 7.109 -14.704 1.00 93.81 87 LEU A C 1
ATOM 596 O O . LEU A 1 87 ? 16.300 7.745 -15.641 1.00 93.81 87 LEU A O 1
ATOM 600 N N . THR A 1 88 ? 18.095 6.893 -14.606 1.00 95.06 88 THR A N 1
ATOM 601 C CA . THR A 1 88 ? 19.029 7.231 -15.680 1.00 95.06 88 THR A CA 1
ATOM 602 C C . THR A 1 88 ? 18.758 6.384 -16.929 1.00 95.06 88 THR A C 1
ATOM 604 O O . THR A 1 88 ? 18.205 5.282 -16.870 1.00 95.06 88 THR A O 1
ATOM 607 N N . GLN A 1 89 ? 19.219 6.847 -18.095 1.00 93.31 89 GLN A N 1
ATOM 608 C CA . GLN A 1 89 ? 19.072 6.091 -19.345 1.00 93.31 89 GLN A CA 1
ATOM 609 C C . GLN A 1 89 ? 19.714 4.693 -19.275 1.00 93.31 89 GLN A C 1
ATOM 611 O O . GLN A 1 89 ? 19.175 3.722 -19.815 1.00 93.31 89 GLN A O 1
ATOM 616 N N . LYS A 1 90 ? 20.851 4.579 -18.578 1.00 93.44 90 LYS A N 1
ATOM 617 C CA . LYS A 1 90 ? 21.548 3.308 -18.350 1.00 93.44 90 LYS A CA 1
ATOM 618 C C . LYS A 1 90 ? 20.696 2.349 -17.516 1.00 93.44 90 LYS A C 1
ATOM 620 O O . LYS A 1 90 ? 20.569 1.182 -17.878 1.00 93.44 90 LYS A O 1
ATOM 625 N N . GLU A 1 91 ? 20.095 2.842 -16.437 1.00 93.06 91 GLU A N 1
ATOM 626 C CA . GLU A 1 91 ? 19.202 2.062 -15.574 1.00 93.06 91 GLU A CA 1
ATOM 627 C C . GLU A 1 91 ? 17.953 1.602 -16.327 1.00 93.06 91 GLU A C 1
ATOM 629 O O . GLU A 1 91 ? 17.662 0.409 -16.311 1.00 93.06 91 GLU A O 1
ATOM 634 N N . ARG A 1 92 ? 17.292 2.494 -17.081 1.00 91.75 92 ARG A N 1
ATOM 635 C CA . ARG A 1 92 ? 16.145 2.131 -17.938 1.00 91.75 92 ARG A CA 1
ATOM 636 C C . ARG A 1 92 ? 16.481 1.023 -18.930 1.00 91.75 92 ARG A C 1
ATOM 638 O O . ARG A 1 92 ? 15.694 0.108 -19.153 1.00 91.75 92 ARG A O 1
ATOM 645 N N . THR A 1 93 ? 17.667 1.089 -19.531 1.00 89.81 93 THR A N 1
ATOM 646 C CA . THR A 1 93 ? 18.119 0.062 -20.478 1.00 89.81 93 THR A CA 1
ATOM 647 C C . THR A 1 93 ? 18.327 -1.280 -19.770 1.00 89.81 93 THR A C 1
ATOM 649 O O . THR A 1 93 ? 17.933 -2.329 -20.290 1.00 89.81 93 THR A O 1
ATOM 652 N N . ALA A 1 94 ? 18.905 -1.261 -18.567 1.00 88.12 94 ALA A N 1
ATOM 653 C CA . ALA A 1 94 ? 19.153 -2.459 -17.771 1.00 88.12 94 ALA A CA 1
ATOM 654 C C . ALA A 1 94 ? 17.864 -3.117 -17.246 1.00 88.12 94 ALA A C 1
ATOM 656 O O . ALA A 1 94 ? 17.815 -4.343 -17.178 1.00 88.12 94 ALA A O 1
ATOM 657 N N . SER A 1 95 ? 16.834 -2.332 -16.917 1.00 86.19 95 SER A N 1
ATOM 658 C CA . SER A 1 95 ? 15.528 -2.809 -16.434 1.00 86.19 95 SER A CA 1
ATOM 659 C C . SER A 1 95 ? 14.496 -3.068 -17.544 1.00 86.19 95 SER A C 1
ATOM 661 O O . SER A 1 95 ? 13.367 -3.466 -17.261 1.00 86.19 95 SER A O 1
ATOM 663 N N . SER A 1 96 ? 14.872 -2.871 -18.810 1.00 87.56 96 SER A N 1
ATOM 664 C CA . SER A 1 96 ? 13.981 -3.048 -19.962 1.00 87.56 96 SER A CA 1
ATOM 665 C C . SER A 1 96 ? 13.477 -4.485 -20.143 1.00 87.56 96 SER A C 1
ATOM 667 O O . SER A 1 96 ? 14.093 -5.454 -19.693 1.00 87.56 96 SER A O 1
ATOM 669 N N . GLU A 1 97 ? 12.380 -4.632 -20.891 1.00 84.19 97 GLU A N 1
ATOM 670 C CA . GLU A 1 97 ? 11.760 -5.926 -21.204 1.00 84.19 97 GLU A CA 1
ATOM 671 C C . GLU A 1 97 ? 12.748 -6.930 -21.821 1.00 84.19 97 GLU A C 1
ATOM 673 O O . GLU A 1 97 ? 12.786 -8.093 -21.416 1.00 84.19 97 GLU A O 1
ATOM 678 N N . ALA A 1 98 ? 13.622 -6.471 -22.725 1.00 85.56 98 ALA A N 1
ATOM 679 C CA . ALA A 1 98 ? 14.655 -7.299 -23.352 1.00 85.56 98 ALA A CA 1
ATOM 680 C C . ALA A 1 98 ? 15.661 -7.876 -22.335 1.00 85.56 98 ALA A C 1
ATOM 682 O O . ALA A 1 98 ? 16.210 -8.959 -22.537 1.00 85.56 98 ALA A O 1
ATOM 683 N N . ASN A 1 99 ? 15.876 -7.176 -21.218 1.00 88.81 99 ASN A N 1
ATOM 684 C CA . ASN A 1 99 ? 16.832 -7.543 -20.178 1.00 88.81 99 ASN A CA 1
ATOM 685 C C . ASN A 1 99 ? 16.177 -8.110 -18.909 1.00 88.81 99 ASN A C 1
ATOM 687 O O . ASN A 1 99 ? 16.902 -8.490 -17.987 1.00 88.81 99 ASN A O 1
ATOM 691 N N . LYS A 1 100 ? 14.843 -8.242 -18.851 1.00 88.88 100 LYS A N 1
ATOM 692 C CA . LYS A 1 100 ? 14.094 -8.530 -17.611 1.00 88.88 100 LYS A CA 1
ATOM 693 C C . LYS A 1 100 ? 14.624 -9.720 -16.812 1.00 88.88 100 LYS A C 1
ATOM 695 O O . LYS A 1 100 ? 14.820 -9.631 -15.605 1.00 88.88 100 LYS A O 1
ATOM 700 N N . ARG A 1 101 ? 14.926 -10.836 -17.486 1.00 89.69 101 ARG A N 1
ATOM 701 C CA . ARG A 1 101 ? 15.421 -12.058 -16.832 1.00 89.69 101 ARG A CA 1
ATOM 702 C C . ARG A 1 101 ? 16.798 -11.829 -16.212 1.00 89.69 101 ARG A C 1
ATOM 704 O O . ARG A 1 101 ? 17.053 -12.261 -15.095 1.00 89.69 101 ARG A O 1
ATOM 711 N N . LYS A 1 102 ? 17.684 -11.141 -16.938 1.00 92.25 102 LYS A N 1
ATOM 712 C CA . LYS A 1 102 ? 19.028 -10.804 -16.457 1.00 92.25 102 LYS A CA 1
ATOM 713 C C . LYS A 1 102 ? 18.952 -9.825 -15.286 1.00 92.25 102 LYS A C 1
ATOM 715 O O . LYS A 1 102 ? 19.665 -10.018 -14.305 1.00 92.25 102 LYS A O 1
ATOM 720 N N . PHE A 1 103 ? 18.074 -8.826 -15.379 1.00 93.44 103 PHE A N 1
ATOM 721 C CA . PHE A 1 103 ? 17.824 -7.857 -14.317 1.00 93.44 103 PHE A CA 1
ATOM 722 C C . PHE A 1 103 ? 17.383 -8.543 -13.022 1.00 93.44 103 PHE A C 1
ATOM 724 O O . PHE A 1 103 ? 18.064 -8.401 -12.009 1.00 93.44 103 PHE A O 1
ATOM 731 N N . TRP A 1 104 ? 16.301 -9.328 -13.057 1.00 91.75 104 TRP A N 1
ATOM 732 C CA . TRP A 1 104 ? 15.760 -9.958 -11.852 1.00 91.75 104 TRP A CA 1
ATOM 733 C C . TRP A 1 104 ? 16.721 -10.978 -11.242 1.00 91.75 104 TRP A C 1
ATOM 735 O O . TRP A 1 104 ? 16.878 -10.984 -10.027 1.00 91.75 104 TRP A O 1
ATOM 745 N N . ASN A 1 105 ? 17.451 -11.751 -12.053 1.00 91.31 105 ASN A N 1
ATOM 746 C CA . ASN A 1 105 ? 18.499 -12.636 -11.535 1.00 91.31 105 ASN A CA 1
ATOM 747 C C . ASN A 1 105 ? 19.591 -11.844 -10.795 1.00 91.31 105 ASN A C 1
ATOM 749 O O . ASN A 1 105 ? 19.959 -12.195 -9.680 1.00 91.31 105 ASN A O 1
ATOM 753 N N . ALA A 1 106 ? 20.087 -10.750 -11.385 1.00 92.06 106 ALA A N 1
ATOM 754 C CA . ALA A 1 106 ? 21.110 -9.912 -10.756 1.00 92.06 106 ALA A CA 1
ATOM 755 C C . ALA A 1 106 ? 20.590 -9.171 -9.513 1.00 92.06 106 ALA A C 1
ATOM 757 O O . ALA A 1 106 ? 21.352 -8.907 -8.583 1.00 92.06 106 ALA A O 1
ATOM 758 N N . TYR A 1 107 ? 19.307 -8.808 -9.500 1.00 92.19 107 TYR A N 1
ATOM 759 C CA . TYR A 1 107 ? 18.636 -8.229 -8.342 1.00 92.19 107 TYR A CA 1
ATOM 760 C C . TYR A 1 107 ? 18.559 -9.236 -7.194 1.00 92.19 107 TYR A C 1
ATOM 762 O O . TYR A 1 107 ? 18.963 -8.920 -6.083 1.00 92.19 107 TYR A O 1
ATOM 770 N N . GLU A 1 108 ? 18.117 -10.462 -7.480 1.00 90.31 108 GLU A N 1
ATOM 771 C CA . GLU A 1 108 ? 18.037 -11.560 -6.515 1.00 90.31 108 GLU A CA 1
ATOM 772 C C . GLU A 1 108 ? 19.408 -11.892 -5.921 1.00 90.31 108 GLU A C 1
ATOM 774 O O . GLU A 1 108 ? 19.554 -11.946 -4.702 1.00 90.31 108 GLU A O 1
ATOM 779 N N . THR A 1 109 ? 20.436 -12.029 -6.760 1.00 90.69 109 THR A N 1
ATOM 780 C CA . THR A 1 109 ? 21.804 -12.261 -6.280 1.00 90.69 109 THR A CA 1
ATOM 781 C C . THR A 1 109 ? 22.285 -11.146 -5.351 1.00 90.69 109 THR A C 1
ATOM 783 O O . THR A 1 109 ? 22.901 -11.435 -4.331 1.00 90.69 109 THR A O 1
ATOM 786 N N . ALA A 1 110 ? 21.990 -9.884 -5.675 1.00 91.62 110 ALA A N 1
ATOM 787 C CA . ALA A 1 110 ? 22.399 -8.745 -4.856 1.00 91.62 110 ALA A CA 1
ATOM 788 C C . ALA A 1 110 ? 21.609 -8.635 -3.538 1.00 91.62 110 ALA A C 1
ATOM 790 O O . ALA A 1 110 ? 22.174 -8.233 -2.527 1.00 91.62 110 ALA A O 1
ATOM 791 N N . ALA A 1 111 ? 20.329 -9.016 -3.541 1.00 88.81 111 ALA A N 1
ATOM 792 C CA . ALA A 1 111 ? 19.458 -8.954 -2.369 1.00 88.81 111 ALA A CA 1
ATOM 793 C C . ALA A 1 111 ? 19.801 -10.009 -1.299 1.00 88.81 111 ALA A C 1
ATOM 795 O O . ALA A 1 111 ? 19.423 -9.870 -0.136 1.00 88.81 111 ALA A O 1
ATOM 796 N N . GLY A 1 112 ? 20.504 -11.076 -1.688 1.00 85.56 112 GLY A N 1
ATOM 797 C CA . GLY A 1 112 ? 20.904 -12.151 -0.787 1.00 85.56 112 GLY A CA 1
ATOM 798 C C . GLY A 1 112 ? 19.742 -13.050 -0.323 1.00 85.56 112 GLY A C 1
ATOM 799 O O . GLY A 1 112 ? 18.598 -12.916 -0.773 1.00 85.56 112 GLY A O 1
ATOM 800 N N . PRO A 1 113 ? 20.018 -14.014 0.575 1.00 73.12 113 PRO A N 1
ATOM 801 C CA . PRO A 1 113 ? 19.059 -15.047 0.983 1.00 73.12 113 PRO A CA 1
ATOM 802 C C . PRO A 1 113 ? 17.849 -14.511 1.763 1.00 73.12 113 PRO A C 1
ATOM 804 O O . PRO A 1 113 ? 16.781 -15.108 1.705 1.00 73.12 113 PRO A O 1
ATOM 807 N N . ALA A 1 114 ? 17.968 -13.362 2.437 1.00 64.94 114 ALA A N 1
ATOM 808 C CA . ALA A 1 114 ? 16.872 -12.769 3.214 1.00 64.94 114 ALA A CA 1
ATOM 809 C C . ALA A 1 114 ? 15.696 -12.259 2.350 1.00 64.94 114 ALA A C 1
ATOM 811 O O . ALA A 1 114 ? 14.599 -12.034 2.856 1.00 64.94 114 ALA A O 1
ATOM 812 N N . VAL A 1 115 ? 15.920 -12.070 1.045 1.00 68.56 115 VAL A N 1
ATOM 813 C CA . VAL A 1 115 ? 14.946 -11.503 0.091 1.00 68.56 115 VAL A CA 1
ATOM 814 C C . VAL A 1 115 ? 14.699 -12.448 -1.099 1.00 68.56 115 VAL A C 1
ATOM 816 O O . VAL A 1 115 ? 13.880 -12.184 -1.993 1.00 68.56 115 VAL A O 1
ATOM 819 N N . THR A 1 116 ? 15.413 -13.576 -1.134 1.00 58.44 116 THR A N 1
ATOM 820 C CA . THR A 1 116 ? 15.313 -14.579 -2.191 1.00 58.44 116 THR A CA 1
ATOM 821 C C . THR A 1 116 ? 14.778 -15.889 -1.645 1.00 58.44 116 THR A C 1
ATOM 823 O O . THR A 1 116 ? 15.388 -16.581 -0.840 1.00 58.44 116 THR A O 1
ATOM 826 N N . THR A 1 117 ? 13.617 -16.279 -2.154 1.00 54.69 117 THR A N 1
ATOM 827 C CA . THR A 1 117 ? 13.149 -17.654 -2.050 1.00 54.69 117 THR A CA 1
ATOM 828 C C . THR A 1 117 ? 13.965 -18.426 -3.075 1.00 54.69 117 THR A C 1
ATOM 830 O O . THR A 1 117 ? 13.736 -18.269 -4.280 1.00 54.69 117 THR A O 1
ATOM 833 N N . SER A 1 118 ? 14.983 -19.170 -2.637 1.00 47.41 118 SER A N 1
ATOM 834 C CA . SER A 1 118 ? 15.772 -19.988 -3.561 1.00 47.41 118 SER A CA 1
ATOM 835 C C . SER A 1 118 ? 14.839 -20.891 -4.384 1.00 47.41 118 SER A C 1
ATOM 837 O O . SER A 1 118 ? 13.728 -21.215 -3.953 1.00 47.41 118 SER A O 1
ATOM 839 N N . ARG A 1 119 ? 15.248 -21.266 -5.597 1.00 45.47 119 ARG A N 1
ATOM 840 C CA . ARG A 1 119 ? 14.459 -22.121 -6.496 1.00 45.47 119 ARG A CA 1
ATOM 841 C C . ARG A 1 119 ? 14.327 -23.517 -5.857 1.00 45.47 119 ARG A C 1
ATOM 843 O O . ARG A 1 119 ? 15.185 -24.363 -6.062 1.00 45.47 119 ARG A O 1
ATOM 850 N N . GLY A 1 120 ? 13.295 -23.717 -5.034 1.00 51.19 120 GLY A N 1
ATOM 851 C CA . GLY A 1 120 ? 13.092 -24.915 -4.201 1.00 51.19 120 GLY A CA 1
ATOM 852 C C . GLY A 1 120 ? 12.931 -24.643 -2.695 1.00 51.19 120 GLY A C 1
ATOM 853 O O . GLY A 1 120 ? 12.488 -25.528 -1.969 1.00 51.19 120 GLY A O 1
ATOM 854 N N . SER A 1 121 ? 13.224 -23.431 -2.213 1.00 49.53 121 SER A N 1
ATOM 855 C CA . SER A 1 121 ? 12.897 -23.003 -0.846 1.00 49.53 121 SER A CA 1
ATOM 856 C C . SER A 1 121 ? 11.463 -22.489 -0.768 1.00 49.53 121 SER A C 1
ATOM 858 O O . SER A 1 121 ? 10.974 -21.840 -1.695 1.00 49.53 121 SER A O 1
ATOM 860 N N . ARG A 1 122 ? 10.796 -22.757 0.363 1.00 55.38 122 ARG A N 1
ATOM 861 C CA . ARG A 1 122 ? 9.472 -22.199 0.663 1.00 55.38 122 ARG A CA 1
ATOM 862 C C . ARG A 1 122 ? 9.487 -20.673 0.466 1.00 55.38 122 ARG A C 1
ATOM 864 O O . ARG A 1 122 ? 10.494 -20.045 0.805 1.00 55.38 122 ARG A O 1
ATOM 871 N N . PRO A 1 123 ? 8.406 -20.085 -0.079 1.00 59.56 123 PRO A N 1
ATOM 872 C CA . PRO A 1 123 ? 8.241 -18.641 -0.115 1.00 59.56 123 PRO A CA 1
ATOM 873 C C . PRO A 1 123 ? 8.536 -18.024 1.256 1.00 59.56 123 PRO A C 1
ATOM 875 O O . PRO A 1 123 ? 8.272 -18.674 2.270 1.00 59.56 123 PRO A O 1
ATOM 878 N N . SER A 1 124 ? 9.069 -16.794 1.295 1.00 68.75 124 SER A N 1
ATOM 879 C CA . SER A 1 124 ? 9.151 -16.038 2.549 1.00 68.75 124 SER A CA 1
ATOM 880 C C . SER A 1 124 ? 7.763 -16.090 3.192 1.00 68.75 124 SER A C 1
ATOM 882 O O . SER A 1 124 ? 6.782 -15.910 2.463 1.00 68.75 124 SER A O 1
ATOM 884 N N . PRO A 1 125 ? 7.644 -16.395 4.496 1.00 77.06 125 PRO A N 1
ATOM 885 C CA . PRO A 1 125 ? 6.349 -16.674 5.117 1.00 77.06 125 PRO A CA 1
ATOM 886 C C . PRO A 1 125 ? 5.379 -15.478 5.098 1.00 77.06 125 PRO A C 1
ATOM 888 O O . PRO A 1 125 ? 4.227 -15.629 5.495 1.00 77.06 125 PRO A O 1
ATOM 891 N N . GLY A 1 126 ? 5.809 -14.313 4.600 1.00 89.50 126 GLY A N 1
ATOM 892 C CA . GLY A 1 126 ? 5.073 -13.063 4.711 1.00 89.50 126 GLY A CA 1
ATOM 893 C C . GLY A 1 126 ? 5.104 -12.556 6.150 1.00 89.50 126 GLY A C 1
ATOM 894 O O . GLY A 1 126 ? 5.858 -13.060 6.984 1.00 89.50 126 GLY A O 1
ATOM 895 N N . LYS A 1 127 ? 4.288 -11.545 6.431 1.00 94.12 127 LYS A N 1
ATOM 896 C CA . LYS A 1 127 ? 4.024 -11.041 7.774 1.00 94.12 127 LYS A CA 1
ATOM 897 C C . LYS A 1 127 ? 2.659 -11.535 8.233 1.00 94.12 127 LYS A C 1
ATOM 899 O O . LYS A 1 127 ? 1.687 -11.515 7.474 1.00 94.12 127 LYS A O 1
ATOM 904 N N . ASP A 1 128 ? 2.596 -11.969 9.481 1.00 95.75 128 ASP A N 1
ATOM 905 C CA . ASP A 1 128 ? 1.340 -12.266 10.157 1.00 95.75 128 ASP A CA 1
ATOM 906 C C . ASP A 1 128 ? 0.696 -10.986 10.724 1.00 95.75 128 ASP A C 1
ATOM 908 O O . ASP A 1 128 ? 1.219 -9.880 10.575 1.00 95.75 128 ASP A O 1
ATOM 912 N N . LEU A 1 129 ? -0.470 -11.127 11.364 1.00 97.38 129 LEU A N 1
ATOM 913 C CA . LEU A 1 129 ? -1.181 -9.989 11.957 1.00 97.38 129 LEU A CA 1
ATOM 914 C C . LEU A 1 129 ? -0.369 -9.307 13.066 1.00 97.38 129 LEU A C 1
ATOM 916 O O . LEU A 1 129 ? -0.398 -8.086 13.149 1.00 97.38 129 LEU A O 1
ATOM 920 N N . ALA A 1 130 ? 0.365 -10.064 13.887 1.00 96.88 130 ALA A N 1
ATOM 921 C CA . ALA A 1 130 ? 1.181 -9.505 14.968 1.00 96.88 130 ALA A CA 1
ATOM 922 C C . ALA A 1 130 ? 2.300 -8.614 14.419 1.00 96.88 130 ALA A C 1
ATOM 924 O O . ALA A 1 130 ? 2.482 -7.480 14.861 1.00 96.88 130 ALA A O 1
ATOM 925 N N . THR A 1 131 ? 2.990 -9.094 13.387 1.00 96.75 131 THR A N 1
ATOM 926 C CA . THR A 1 131 ? 4.026 -8.330 12.695 1.00 96.75 131 THR A CA 1
ATOM 927 C C . THR A 1 131 ? 3.436 -7.083 12.031 1.00 96.75 131 THR A C 1
ATOM 929 O O . THR A 1 131 ? 4.005 -6.004 12.153 1.00 96.75 131 THR A O 1
ATOM 932 N N . VAL A 1 132 ? 2.267 -7.187 11.381 1.00 97.94 132 VAL A N 1
ATOM 933 C CA . VAL A 1 132 ? 1.595 -6.022 10.775 1.00 97.94 132 VAL A CA 1
ATOM 934 C C . VAL A 1 132 ? 1.125 -5.008 11.819 1.00 97.94 132 VAL A C 1
ATOM 936 O O . VAL A 1 132 ? 1.193 -3.817 11.549 1.00 97.94 132 VAL A O 1
ATOM 939 N N . VAL A 1 133 ? 0.683 -5.430 13.006 1.00 98.25 133 VAL A N 1
ATOM 940 C CA . VAL A 1 133 ? 0.343 -4.506 14.105 1.00 98.25 133 VAL A CA 1
ATOM 941 C C . VAL A 1 133 ? 1.588 -3.758 14.583 1.00 98.25 133 VAL A C 1
ATOM 943 O O . VAL A 1 133 ? 1.556 -2.535 14.718 1.00 98.25 133 VAL A O 1
ATOM 946 N N . SER A 1 134 ? 2.701 -4.470 14.773 1.00 96.62 134 SER A N 1
ATOM 947 C CA . SER A 1 134 ? 3.976 -3.867 15.177 1.00 96.62 134 SER A CA 1
ATOM 948 C C . SER A 1 134 ? 4.491 -2.861 14.138 1.00 96.62 134 SER A C 1
ATOM 950 O O . SER A 1 134 ? 4.726 -1.695 14.463 1.00 96.62 134 SER A O 1
ATOM 952 N N . ASP A 1 135 ? 4.574 -3.271 12.869 1.00 96.62 135 ASP A N 1
ATOM 953 C CA . ASP A 1 135 ? 4.982 -2.403 11.759 1.00 96.62 135 ASP A CA 1
ATOM 954 C C . ASP A 1 135 ? 3.986 -1.252 11.544 1.00 96.62 135 ASP A C 1
ATOM 956 O O . ASP A 1 135 ? 4.374 -0.123 11.248 1.00 96.62 135 ASP A O 1
ATOM 960 N N . GLY A 1 136 ? 2.694 -1.529 11.723 1.00 97.75 136 GLY A N 1
ATOM 961 C CA . GLY A 1 136 ? 1.594 -0.585 11.577 1.00 97.75 136 GLY A CA 1
ATOM 962 C C . GLY A 1 136 ? 1.672 0.569 12.569 1.00 97.75 136 GLY A C 1
ATOM 963 O O . GLY A 1 136 ? 1.402 1.710 12.203 1.00 97.75 136 GLY A O 1
ATOM 964 N N . ARG A 1 137 ? 2.124 0.313 13.800 1.00 97.50 137 ARG A N 1
ATOM 965 C CA . ARG A 1 137 ? 2.394 1.369 14.784 1.00 97.50 137 ARG A CA 1
ATOM 966 C C . ARG A 1 137 ? 3.461 2.343 14.286 1.00 97.50 137 ARG A C 1
ATOM 968 O O . ARG A 1 137 ? 3.268 3.557 14.353 1.00 97.50 137 ARG A O 1
ATOM 975 N N . ALA A 1 138 ? 4.576 1.821 13.773 1.00 96.94 138 ALA A N 1
ATOM 976 C CA . ALA A 1 138 ? 5.648 2.645 13.216 1.00 96.94 138 ALA A CA 1
ATOM 977 C C . ALA A 1 138 ? 5.179 3.415 11.969 1.00 96.94 138 ALA A C 1
ATOM 979 O O . ALA A 1 138 ? 5.484 4.599 11.826 1.00 96.94 138 ALA A O 1
ATOM 980 N N . LEU A 1 139 ? 4.391 2.764 11.107 1.00 97.88 139 LEU A N 1
ATOM 981 C CA . LEU A 1 139 ? 3.765 3.375 9.937 1.00 97.88 139 LEU A CA 1
ATOM 982 C C . LEU A 1 139 ? 2.863 4.557 10.317 1.00 97.88 139 LEU A C 1
ATOM 984 O O . LEU A 1 139 ? 3.032 5.642 9.765 1.00 97.88 139 LEU A O 1
ATOM 988 N N . LEU A 1 140 ? 1.932 4.369 11.257 1.00 98.12 140 LEU A N 1
ATOM 989 C CA . LEU A 1 140 ? 0.997 5.416 11.682 1.00 98.12 140 LEU A CA 1
ATOM 990 C C . LEU A 1 140 ? 1.733 6.618 12.283 1.00 98.12 140 LEU A C 1
ATOM 992 O O . LEU A 1 140 ? 1.449 7.750 11.905 1.00 98.12 140 LEU A O 1
ATOM 996 N N . ASN A 1 141 ? 2.735 6.383 13.136 1.00 97.38 141 ASN A N 1
ATOM 997 C CA . ASN A 1 141 ? 3.560 7.466 13.677 1.00 97.38 141 ASN A CA 1
ATOM 998 C C . ASN A 1 141 ? 4.275 8.240 12.562 1.00 97.38 141 ASN A C 1
ATOM 1000 O O . ASN A 1 141 ? 4.329 9.467 12.591 1.00 97.38 141 ASN A O 1
ATOM 1004 N N . ARG A 1 142 ? 4.796 7.537 11.550 1.00 96.56 142 ARG A N 1
ATOM 1005 C CA . ARG A 1 142 ? 5.468 8.185 10.423 1.00 96.56 142 ARG A CA 1
ATOM 1006 C C . ARG A 1 142 ? 4.505 8.999 9.555 1.00 96.56 142 ARG A C 1
ATOM 1008 O O . ARG A 1 142 ? 4.892 10.058 9.068 1.00 96.56 142 ARG A O 1
ATOM 1015 N N . LEU A 1 143 ? 3.275 8.526 9.359 1.00 96.69 143 LEU A N 1
ATOM 1016 C CA . LEU A 1 143 ? 2.228 9.279 8.663 1.00 96.69 143 LEU A CA 1
ATOM 1017 C C . LEU A 1 143 ? 1.843 10.544 9.442 1.00 96.69 143 LEU A C 1
ATOM 1019 O O . LEU A 1 143 ? 1.735 11.604 8.834 1.00 96.69 143 LEU A O 1
ATOM 1023 N N . ASP A 1 144 ? 1.723 10.464 10.769 1.00 96.19 144 ASP A N 1
ATOM 1024 C CA . ASP A 1 144 ? 1.459 11.634 11.616 1.00 96.19 144 ASP A CA 1
ATOM 1025 C C . ASP A 1 144 ? 2.594 12.670 11.527 1.00 96.19 144 ASP A C 1
ATOM 1027 O O . ASP A 1 144 ? 2.337 13.866 11.392 1.00 96.19 144 ASP A O 1
ATOM 1031 N N . GLU A 1 145 ? 3.857 12.225 11.543 1.00 95.12 145 GLU A N 1
ATOM 1032 C CA . GLU A 1 145 ? 5.022 13.103 11.357 1.00 95.12 145 GLU A CA 1
ATOM 1033 C C . GLU A 1 145 ? 5.007 13.818 10.000 1.00 95.12 145 GLU A C 1
ATOM 1035 O O . GLU A 1 145 ? 5.315 15.007 9.928 1.00 95.12 145 GLU A O 1
ATOM 1040 N N . LEU A 1 146 ? 4.678 13.096 8.923 1.00 93.44 146 LEU A N 1
ATOM 1041 C CA . LEU A 1 146 ? 4.585 13.654 7.570 1.00 93.44 146 LEU A CA 1
ATOM 1042 C C . LEU A 1 146 ? 3.408 14.630 7.450 1.00 93.44 146 LEU A C 1
ATOM 1044 O O . LEU A 1 146 ? 3.544 15.679 6.825 1.00 93.44 146 LEU A O 1
ATOM 1048 N N . ALA A 1 147 ? 2.275 14.321 8.083 1.00 93.44 147 ALA A N 1
ATOM 1049 C CA . ALA A 1 147 ? 1.106 15.193 8.114 1.00 93.44 147 ALA A CA 1
ATOM 1050 C C . ALA A 1 147 ? 1.347 16.489 8.907 1.00 93.44 147 ALA A C 1
ATOM 1052 O O . ALA A 1 147 ? 0.756 17.517 8.583 1.00 93.44 147 ALA A O 1
ATOM 1053 N N . ALA A 1 148 ? 2.223 16.456 9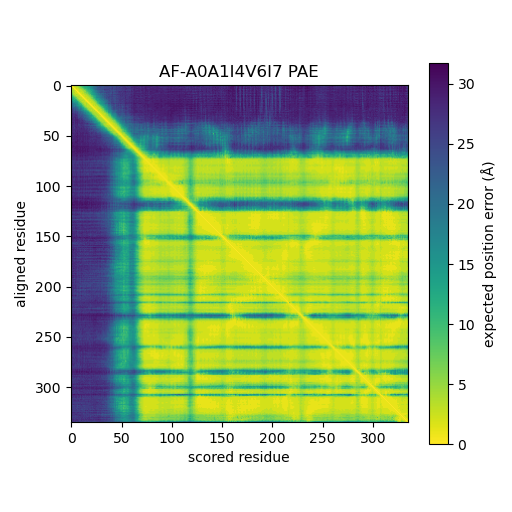.917 1.00 93.81 148 ALA A N 1
ATOM 1054 C CA . ALA A 1 148 ? 2.581 17.613 10.737 1.00 93.81 148 ALA A CA 1
ATOM 1055 C C . ALA A 1 148 ? 3.613 18.560 10.087 1.00 93.81 148 ALA A C 1
ATOM 1057 O O . ALA A 1 148 ? 3.954 19.588 10.678 1.00 93.81 148 ALA A O 1
ATOM 1058 N N . MET A 1 149 ? 4.141 18.235 8.900 1.00 90.25 149 MET A N 1
ATOM 1059 C CA . MET A 1 149 ? 5.060 19.127 8.185 1.00 90.25 149 MET A CA 1
ATOM 1060 C C . MET A 1 149 ? 4.327 20.393 7.687 1.00 90.25 149 MET A C 1
ATOM 1062 O O . MET A 1 149 ? 3.150 20.306 7.341 1.00 90.25 149 MET A O 1
ATOM 1066 N N . PRO A 1 150 ? 4.996 21.569 7.629 1.00 82.88 150 PRO A N 1
ATOM 1067 C CA . PRO A 1 150 ? 4.358 22.850 7.281 1.00 82.88 150 PRO A CA 1
ATOM 1068 C C . PRO A 1 150 ? 3.636 22.851 5.930 1.00 82.88 150 PRO A C 1
ATOM 1070 O O . PRO A 1 150 ? 2.609 23.509 5.780 1.00 82.88 150 PRO A O 1
ATOM 1073 N N . ASP A 1 151 ? 4.160 22.080 4.979 1.00 84.69 151 ASP A N 1
ATOM 1074 C CA . ASP A 1 151 ? 3.542 21.829 3.687 1.00 84.69 151 ASP A CA 1
ATOM 1075 C C . ASP A 1 151 ? 2.899 20.444 3.739 1.00 84.69 151 ASP A C 1
ATOM 1077 O O . ASP A 1 151 ? 3.572 19.435 3.513 1.00 84.69 151 ASP A O 1
ATOM 1081 N N . THR A 1 152 ? 1.608 20.378 4.086 1.00 76.44 152 THR A N 1
ATOM 1082 C CA . THR A 1 152 ? 0.892 19.099 4.120 1.00 76.44 152 THR A CA 1
ATOM 1083 C C . THR A 1 152 ? 1.014 18.436 2.747 1.00 76.44 152 THR A C 1
ATOM 1085 O O . THR A 1 152 ? 0.564 19.020 1.753 1.00 76.44 152 THR A O 1
ATOM 1088 N N . PRO A 1 153 ? 1.620 17.239 2.658 1.00 79.50 153 PRO A N 1
ATOM 1089 C CA . PRO A 1 153 ? 1.832 16.601 1.373 1.00 79.50 153 PRO A CA 1
ATOM 1090 C C . PRO A 1 153 ? 0.480 16.339 0.698 1.00 79.50 153 PRO A C 1
ATOM 1092 O O . PRO A 1 153 ? -0.502 16.017 1.382 1.00 79.50 153 PRO A O 1
ATOM 1095 N N . PRO A 1 154 ? 0.404 16.471 -0.641 1.00 86.19 154 PRO A N 1
ATOM 1096 C CA . PRO A 1 154 ? -0.806 16.123 -1.364 1.00 86.19 154 PRO A CA 1
ATOM 1097 C C . PRO A 1 154 ? -1.190 14.670 -1.063 1.00 86.19 154 PRO A C 1
ATOM 1099 O O . PRO A 1 154 ? -0.363 13.841 -0.683 1.00 86.19 154 PRO A O 1
ATOM 1102 N N . GLN A 1 155 ? -2.469 14.348 -1.217 1.00 93.25 155 GLN A N 1
ATOM 1103 C CA . GLN A 1 155 ? -2.974 13.029 -0.851 1.00 93.25 155 GLN A CA 1
ATOM 1104 C C . GLN A 1 155 ? -3.140 12.164 -2.089 1.00 93.25 155 GLN A C 1
ATOM 1106 O O . GLN A 1 155 ? -3.865 12.503 -3.031 1.00 93.25 155 GLN A O 1
ATOM 1111 N N . LEU A 1 156 ? -2.464 11.018 -2.075 1.00 95.88 156 LEU A N 1
ATOM 1112 C CA . LEU A 1 156 ? -2.646 10.000 -3.094 1.00 95.88 156 LEU A CA 1
ATOM 1113 C C . LEU A 1 156 ? -4.052 9.403 -2.975 1.00 95.88 156 LEU A C 1
ATOM 1115 O O . LEU A 1 156 ? -4.586 9.221 -1.883 1.00 95.88 156 LEU A O 1
ATOM 1119 N N . LYS A 1 157 ? -4.651 9.090 -4.119 1.00 97.06 157 LYS A N 1
ATOM 1120 C CA . LYS A 1 157 ? -5.989 8.511 -4.218 1.00 97.06 157 LYS A CA 1
ATOM 1121 C C . LYS A 1 157 ? -5.852 7.192 -4.946 1.00 97.06 157 LYS A C 1
ATOM 1123 O O . LYS A 1 157 ? -5.259 7.164 -6.018 1.00 97.06 157 LYS A O 1
ATOM 1128 N N . ALA A 1 158 ? -6.362 6.116 -4.370 1.00 96.69 158 ALA A N 1
ATOM 1129 C CA . ALA A 1 158 ? -6.484 4.838 -5.053 1.00 96.69 158 ALA A CA 1
ATOM 1130 C C . ALA A 1 158 ? -7.946 4.612 -5.436 1.00 96.69 158 ALA A C 1
ATOM 1132 O O . ALA A 1 158 ? -8.854 5.095 -4.767 1.00 96.69 158 ALA A O 1
ATOM 1133 N N . PHE A 1 159 ? -8.178 3.856 -6.498 1.00 95.88 159 PHE A N 1
ATOM 1134 C CA . PHE A 1 159 ? -9.511 3.572 -7.005 1.00 95.88 159 PHE A CA 1
ATOM 1135 C C . PHE A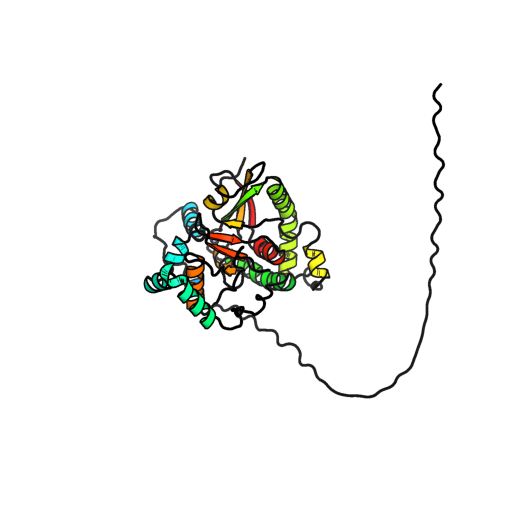 1 159 ? -9.695 2.073 -7.206 1.00 95.88 159 PHE A C 1
ATOM 1137 O O . PHE A 1 159 ? -8.759 1.346 -7.561 1.00 95.88 159 PHE A O 1
ATOM 1144 N N . ARG A 1 160 ? -10.931 1.613 -7.013 1.00 94.56 160 ARG A N 1
ATOM 1145 C CA . ARG A 1 160 ? -11.340 0.231 -7.280 1.00 94.56 160 ARG A CA 1
ATOM 1146 C C . ARG A 1 160 ? -12.740 0.204 -7.869 1.00 94.56 160 ARG A C 1
ATOM 1148 O O . ARG A 1 160 ? -13.665 0.764 -7.288 1.00 94.56 160 ARG A O 1
ATOM 1155 N N . GLY A 1 161 ? -12.877 -0.472 -9.004 1.00 93.81 161 GLY A N 1
ATOM 1156 C CA . GLY A 1 161 ? -14.174 -0.928 -9.491 1.00 93.81 161 GLY A CA 1
ATOM 1157 C C . GLY A 1 161 ? -14.602 -2.169 -8.709 1.00 93.81 161 GLY A C 1
ATOM 1158 O O . GLY A 1 161 ? -13.781 -3.064 -8.501 1.00 93.81 161 GLY A O 1
ATOM 1159 N N . MET A 1 162 ? -15.849 -2.209 -8.251 1.00 94.56 162 MET A N 1
ATOM 1160 C CA . MET A 1 162 ? -16.418 -3.322 -7.483 1.00 94.56 162 MET A CA 1
ATOM 1161 C C . MET A 1 162 ? -17.944 -3.363 -7.623 1.00 94.56 162 MET A C 1
ATOM 1163 O O . MET A 1 162 ? -18.542 -2.416 -8.132 1.00 94.56 162 MET A O 1
ATOM 1167 N N . GLY A 1 163 ? -18.573 -4.429 -7.126 1.00 93.81 163 GLY A N 1
ATOM 1168 C CA . GLY A 1 163 ? -20.030 -4.484 -6.988 1.00 93.81 163 GLY A CA 1
ATOM 1169 C C . GLY A 1 163 ? -20.521 -3.679 -5.780 1.00 93.81 163 GLY A C 1
ATOM 1170 O O . GLY A 1 163 ? -19.815 -3.545 -4.773 1.00 93.81 163 GLY A O 1
ATOM 1171 N N . ARG A 1 164 ? -21.762 -3.180 -5.840 1.00 94.12 164 ARG A N 1
ATOM 1172 C CA . ARG A 1 164 ? -22.403 -2.396 -4.764 1.00 94.12 164 ARG A CA 1
ATOM 1173 C C . ARG A 1 164 ? -22.337 -3.057 -3.379 1.00 94.12 164 ARG A C 1
ATOM 1175 O O . ARG A 1 164 ? -22.149 -2.366 -2.382 1.00 94.12 164 ARG A O 1
ATOM 1182 N N . ALA A 1 165 ? -22.460 -4.383 -3.296 1.00 94.38 165 ALA A N 1
ATOM 1183 C CA . ALA A 1 165 ? -22.417 -5.110 -2.023 1.00 94.38 165 ALA A CA 1
ATOM 1184 C C . ALA A 1 165 ? -21.049 -5.012 -1.312 1.00 94.38 165 ALA A C 1
ATOM 1186 O O . ALA A 1 165 ? -21.001 -4.793 -0.097 1.00 94.38 165 ALA A O 1
ATOM 1187 N N . GLU A 1 166 ? -19.943 -5.130 -2.064 1.00 94.50 166 GLU A N 1
ATOM 1188 C CA . GLU A 1 166 ? -18.580 -4.923 -1.543 1.00 94.50 166 GLU A CA 1
ATOM 1189 C C . GLU A 1 166 ? -18.429 -3.473 -1.068 1.00 94.50 166 GLU A C 1
ATOM 1191 O O . GLU A 1 166 ? -18.014 -3.235 0.066 1.00 94.50 166 GLU A O 1
ATOM 1196 N N . ALA A 1 167 ? -18.870 -2.512 -1.887 1.00 95.62 167 ALA A N 1
ATOM 1197 C CA . ALA A 1 167 ? -18.833 -1.094 -1.544 1.00 95.62 167 ALA A CA 1
ATOM 1198 C C . ALA A 1 167 ? -19.584 -0.790 -0.237 1.00 95.62 167 ALA A C 1
ATOM 1200 O O . ALA A 1 167 ? -19.040 -0.133 0.648 1.00 95.62 167 ALA A O 1
ATOM 1201 N N . ASN A 1 168 ? -20.803 -1.304 -0.070 1.00 96.31 168 ASN A N 1
ATOM 1202 C CA . ASN A 1 168 ? -21.589 -1.093 1.148 1.00 96.31 168 ASN A CA 1
ATOM 1203 C C . ASN A 1 168 ? -20.901 -1.690 2.388 1.00 96.31 168 ASN A C 1
ATOM 1205 O O . ASN A 1 168 ? -20.937 -1.088 3.459 1.00 96.31 168 ASN A O 1
ATOM 1209 N N . SER A 1 169 ? -20.230 -2.836 2.241 1.00 96.75 169 SER A N 1
ATOM 1210 C CA . SER A 1 169 ? -19.476 -3.467 3.331 1.00 96.75 169 SER A CA 1
ATOM 1211 C C . SER A 1 169 ? -18.242 -2.650 3.728 1.00 96.75 169 SER A C 1
ATOM 1213 O O . SER A 1 169 ? -17.929 -2.543 4.913 1.00 96.75 169 SER A O 1
ATOM 1215 N N . ILE A 1 170 ? -17.563 -2.028 2.758 1.00 97.44 170 ILE A N 1
ATOM 1216 C CA . ILE A 1 170 ? -16.453 -1.104 3.026 1.00 97.44 170 ILE A CA 1
ATOM 1217 C C . ILE A 1 170 ? -16.962 0.167 3.713 1.00 97.44 170 ILE A C 1
ATOM 1219 O O . ILE A 1 170 ? -16.348 0.610 4.678 1.00 97.44 170 ILE A O 1
ATOM 1223 N N . MET A 1 171 ? -18.095 0.727 3.278 1.00 97.75 171 MET A N 1
ATOM 1224 C CA . MET A 1 171 ? -18.694 1.887 3.948 1.00 97.75 171 MET A CA 1
ATOM 1225 C C . MET A 1 171 ? -19.047 1.563 5.406 1.00 97.75 171 MET A C 1
ATOM 1227 O O . MET A 1 171 ? -18.672 2.322 6.292 1.00 97.75 171 MET A O 1
ATOM 1231 N N . ALA A 1 172 ? -19.657 0.406 5.680 1.00 97.50 172 ALA A N 1
ATOM 1232 C CA . ALA A 1 172 ? -19.933 -0.037 7.051 1.00 97.50 172 ALA A CA 1
ATOM 1233 C C . ALA A 1 172 ? -18.651 -0.257 7.880 1.00 97.50 172 ALA A C 1
ATOM 1235 O O . ALA A 1 172 ? -18.629 -0.005 9.079 1.00 97.50 172 ALA A O 1
ATOM 1236 N N . TRP A 1 173 ? -17.558 -0.704 7.251 1.00 97.69 173 TRP A N 1
ATOM 1237 C CA . TRP A 1 173 ? -16.254 -0.830 7.915 1.00 97.69 173 TRP A CA 1
ATOM 1238 C C . TRP A 1 173 ? -15.697 0.522 8.390 1.00 97.69 173 TRP A C 1
ATOM 1240 O O . TRP A 1 173 ? -15.040 0.570 9.431 1.00 97.69 173 TRP A O 1
ATOM 1250 N N . THR A 1 174 ? -15.979 1.627 7.685 1.00 97.31 174 THR A N 1
ATOM 1251 C CA . THR A 1 174 ? -15.433 2.947 8.057 1.00 97.31 174 THR A CA 1
ATOM 1252 C C . THR A 1 174 ? -15.841 3.405 9.461 1.00 97.31 174 THR A C 1
ATOM 1254 O O . THR A 1 174 ? -15.084 4.140 10.088 1.00 97.31 174 THR A O 1
ATOM 1257 N N . GLU A 1 175 ? -16.956 2.899 9.998 1.00 96.44 175 GLU A N 1
ATOM 1258 C CA . GLU A 1 175 ? -17.429 3.182 11.361 1.00 96.44 175 GLU A CA 1
ATOM 1259 C C . GLU A 1 175 ? -16.468 2.681 12.454 1.00 96.44 175 GLU A C 1
ATOM 1261 O O . GLU A 1 175 ? -16.463 3.216 13.558 1.00 96.44 175 GLU A O 1
ATOM 1266 N N . GLN A 1 176 ? -15.637 1.675 12.157 1.00 95.81 176 GLN A N 1
ATOM 1267 C CA . GLN A 1 176 ? -14.675 1.096 13.108 1.00 95.81 176 GLN A CA 1
ATOM 1268 C C . GLN A 1 176 ? -13.224 1.467 12.809 1.00 95.81 176 GLN A C 1
ATOM 1270 O O . GLN A 1 176 ? -12.314 1.066 13.536 1.00 95.81 176 GLN A O 1
ATOM 1275 N N . LYS A 1 177 ? -12.981 2.226 11.738 1.00 97.12 177 LYS A N 1
ATOM 1276 C CA . LYS A 1 177 ? -11.633 2.535 11.256 1.00 97.12 177 LYS A CA 1
ATOM 1277 C C . LYS A 1 177 ? -10.760 3.154 12.352 1.00 97.12 177 LYS A C 1
ATOM 1279 O O . LYS A 1 177 ? -9.646 2.683 12.579 1.00 97.12 177 LYS A O 1
ATOM 1284 N N . ASP A 1 178 ? -11.267 4.174 13.038 1.00 97.50 178 ASP A N 1
ATOM 1285 C CA . ASP A 1 178 ? -10.482 4.926 14.021 1.00 97.50 178 ASP A CA 1
ATOM 1286 C C . ASP A 1 178 ? -10.199 4.104 15.288 1.00 97.50 178 ASP A C 1
ATOM 1288 O O . ASP A 1 178 ? -9.106 4.189 15.846 1.00 97.50 178 ASP A O 1
ATOM 1292 N N . GLU A 1 179 ? -11.130 3.232 15.696 1.00 97.06 1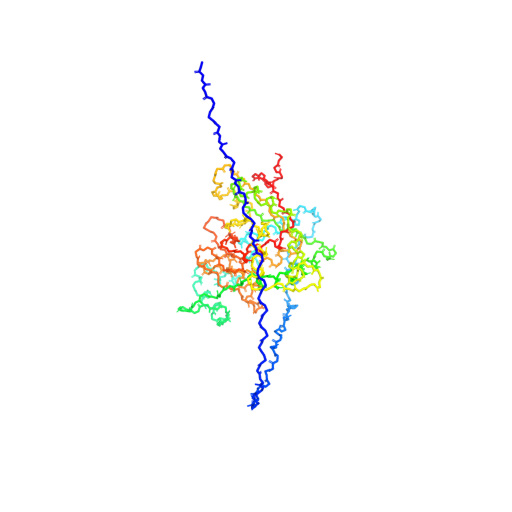79 GLU A N 1
ATOM 1293 C CA . GLU A 1 179 ? -10.910 2.275 16.789 1.00 97.06 179 GLU A CA 1
ATOM 1294 C C . GLU A 1 179 ? -9.743 1.329 16.465 1.00 97.06 179 GLU A C 1
ATOM 1296 O O . GLU A 1 179 ? -8.882 1.072 17.309 1.00 97.06 179 GLU A O 1
ATOM 1301 N N . ILE A 1 180 ? -9.676 0.832 15.226 1.00 97.81 180 ILE A N 1
ATOM 1302 C CA . ILE A 1 180 ? -8.622 -0.100 14.811 1.00 97.81 180 ILE A CA 1
ATOM 1303 C C . ILE A 1 180 ? -7.284 0.587 14.594 1.00 97.81 180 ILE A C 1
ATOM 1305 O O . ILE A 1 180 ? -6.250 0.019 14.948 1.00 97.81 180 ILE A O 1
ATOM 1309 N N . GLU A 1 181 ? -7.272 1.815 14.083 1.00 98.25 181 GLU A N 1
ATOM 1310 C CA . GLU A 1 181 ? -6.044 2.608 14.055 1.00 98.25 181 GLU A CA 1
ATOM 1311 C C . GLU A 1 181 ? -5.508 2.854 15.468 1.00 98.25 181 GLU A C 1
ATOM 1313 O O . GLU A 1 181 ? -4.314 2.666 15.694 1.00 98.25 181 GLU A O 1
ATOM 1318 N N . ALA A 1 182 ? -6.371 3.190 16.433 1.00 98.06 182 ALA A N 1
ATOM 1319 C CA . ALA A 1 182 ? -5.969 3.351 17.828 1.00 98.06 182 ALA A CA 1
ATOM 1320 C C . ALA A 1 182 ? -5.417 2.043 18.420 1.00 98.06 182 ALA A C 1
ATOM 1322 O O . ALA A 1 182 ? -4.348 2.049 19.030 1.00 98.06 182 ALA A O 1
ATOM 1323 N N . PHE A 1 183 ? -6.086 0.911 18.178 1.00 98.31 183 PHE A N 1
ATOM 1324 C CA . PHE A 1 183 ? -5.612 -0.415 18.588 1.00 98.31 183 PHE A CA 1
ATOM 1325 C C . PHE A 1 183 ? -4.203 -0.717 18.052 1.00 98.31 183 PHE A C 1
ATOM 1327 O O . PHE A 1 183 ? -3.320 -1.130 18.806 1.00 98.31 183 PHE A O 1
ATOM 1334 N N . VAL A 1 184 ? -3.960 -0.465 16.761 1.00 98.19 184 VAL A N 1
ATOM 1335 C CA . VAL A 1 184 ? -2.642 -0.665 16.138 1.00 98.19 184 VAL A CA 1
ATOM 1336 C C . VAL A 1 184 ? -1.607 0.314 16.694 1.00 98.19 184 VAL A C 1
ATOM 1338 O O . VAL A 1 184 ? -0.494 -0.090 17.027 1.00 98.19 184 VAL A O 1
ATOM 1341 N N . LYS A 1 185 ? -1.966 1.591 16.864 1.00 97.69 185 LYS A N 1
ATOM 1342 C CA . LYS A 1 185 ? -1.087 2.624 17.437 1.00 97.69 185 LYS A CA 1
ATOM 1343 C C . LYS A 1 185 ? -0.659 2.291 18.872 1.00 97.69 185 LYS A C 1
ATOM 1345 O O . LYS A 1 185 ? 0.474 2.582 19.261 1.00 97.69 185 LYS A O 1
ATOM 1350 N N . ASN A 1 186 ? -1.521 1.591 19.604 1.00 97.38 186 ASN A N 1
ATOM 1351 C CA . ASN A 1 186 ? -1.273 1.061 20.943 1.00 97.38 186 ASN A CA 1
ATOM 1352 C C . ASN A 1 186 ? -0.550 -0.298 20.951 1.00 97.38 186 ASN A C 1
ATOM 1354 O O . ASN A 1 186 ? -0.509 -0.954 21.986 1.00 97.38 186 ASN A O 1
ATOM 1358 N N . GLY A 1 187 ? 0.005 -0.752 19.821 1.00 95.88 187 GLY A N 1
ATOM 1359 C CA . GLY A 1 187 ? 0.751 -2.014 19.749 1.00 95.88 187 GLY A CA 1
ATOM 1360 C C . GLY A 1 187 ? -0.121 -3.266 19.860 1.00 95.88 187 GLY A C 1
ATOM 1361 O O . GLY A 1 187 ? 0.389 -4.344 20.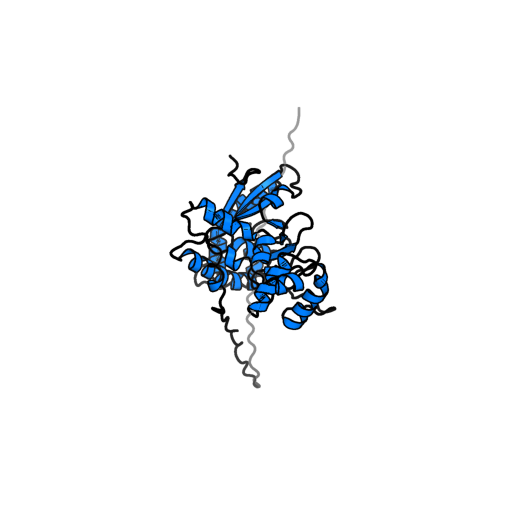132 1.00 95.88 187 GLY A O 1
ATOM 1362 N N . GLY A 1 188 ? -1.434 -3.149 19.650 1.00 96.50 188 GLY A N 1
ATOM 1363 C CA . GLY A 1 188 ? -2.375 -4.255 19.819 1.00 96.50 188 GLY A CA 1
ATOM 1364 C C . GLY A 1 188 ? -2.947 -4.379 21.232 1.00 96.50 188 GLY A C 1
ATOM 1365 O O . GLY A 1 188 ? -3.534 -5.410 21.567 1.00 96.50 188 GLY A O 1
ATOM 1366 N N . ALA A 1 189 ? -2.793 -3.350 22.068 1.00 96.88 189 ALA A N 1
ATOM 1367 C CA . ALA A 1 189 ? -3.532 -3.220 23.317 1.00 96.88 189 ALA A CA 1
ATOM 1368 C C . ALA A 1 189 ? -4.920 -2.600 23.067 1.00 96.88 189 ALA A C 1
ATOM 1370 O O . ALA A 1 189 ? -5.058 -1.611 22.346 1.00 96.88 189 ALA A O 1
ATOM 1371 N N . ILE A 1 190 ? -5.958 -3.172 23.690 1.00 94.38 190 ILE A N 1
ATOM 1372 C CA . ILE A 1 190 ? -7.354 -2.699 23.562 1.00 94.38 190 ILE A CA 1
ATOM 1373 C C . ILE A 1 190 ? -7.514 -1.277 24.119 1.00 94.38 190 ILE A C 1
ATOM 1375 O O . ILE A 1 190 ? -8.290 -0.481 23.601 1.00 94.38 190 ILE A O 1
ATOM 1379 N N . VAL A 1 191 ? -6.772 -0.963 25.177 1.00 93.94 191 VAL A N 1
ATOM 1380 C CA . VAL A 1 191 ? -6.723 0.358 25.806 1.00 93.94 191 VAL A CA 1
ATOM 1381 C C . VAL A 1 191 ? -5.275 0.822 25.871 1.00 93.94 191 VAL A C 1
ATOM 1383 O O . VAL A 1 191 ? -4.363 -0.002 25.963 1.00 93.94 191 VAL A O 1
ATOM 1386 N N . GLU A 1 192 ? -5.058 2.135 25.831 1.00 93.62 192 GLU A N 1
ATOM 1387 C CA . GLU A 1 192 ? -3.719 2.719 25.928 1.00 93.62 192 GLU A CA 1
ATOM 1388 C C . GLU A 1 192 ? -3.025 2.279 27.231 1.00 93.62 192 GLU A C 1
ATOM 1390 O O . GLU A 1 192 ? -3.601 2.357 28.316 1.00 93.62 192 GLU A O 1
ATOM 1395 N N . GLY A 1 193 ? -1.800 1.756 27.114 1.00 92.69 193 GLY A N 1
ATOM 1396 C CA . GLY A 1 193 ? -1.031 1.211 28.241 1.00 92.69 193 GLY A CA 1
ATOM 1397 C C . GLY A 1 193 ? -1.517 -0.145 28.780 1.00 92.69 193 GLY A C 1
ATOM 1398 O O . GLY A 1 193 ? -0.955 -0.641 29.755 1.00 92.69 193 GLY A O 1
ATOM 1399 N N . GLY A 1 194 ? -2.545 -0.747 28.174 1.00 95.19 194 GLY A N 1
ATOM 1400 C CA . GLY A 1 194 ? -3.024 -2.087 28.514 1.00 95.19 194 GLY A CA 1
ATOM 1401 C C . GLY A 1 194 ? -2.115 -3.215 27.999 1.00 95.19 194 GLY A C 1
ATOM 1402 O O . GLY A 1 194 ? -1.144 -2.959 27.287 1.00 95.19 194 GLY A O 1
ATOM 1403 N N . PRO A 1 195 ? -2.425 -4.483 28.333 1.00 95.62 195 PRO A N 1
ATOM 1404 C CA . PRO A 1 195 ? -1.694 -5.626 27.796 1.00 95.62 195 PRO A CA 1
ATOM 1405 C C . PRO A 1 195 ? -1.911 -5.752 26.281 1.00 95.62 195 PRO A C 1
ATOM 1407 O O . PRO A 1 195 ? -3.050 -5.722 25.805 1.00 95.62 195 PRO A O 1
ATOM 1410 N N . GLU A 1 196 ? -0.817 -5.920 25.539 1.00 97.31 196 GLU A N 1
ATOM 1411 C CA . GLU A 1 196 ? -0.849 -6.202 24.103 1.00 97.31 196 GLU A CA 1
ATOM 1412 C C . GLU A 1 196 ? -1.402 -7.613 23.857 1.00 97.31 196 GLU A C 1
ATOM 1414 O O . GLU A 1 196 ? -1.038 -8.574 24.541 1.00 97.31 196 GLU A O 1
ATOM 1419 N N . LEU A 1 197 ? -2.308 -7.745 22.887 1.00 97.00 197 LEU A N 1
ATOM 1420 C CA . LEU A 1 197 ? -2.774 -9.048 22.431 1.00 97.00 197 LEU A CA 1
ATOM 1421 C C . LEU A 1 197 ? -1.751 -9.665 21.474 1.00 97.00 197 LEU A C 1
ATOM 1423 O O . LEU A 1 197 ? -1.262 -8.999 20.564 1.00 97.00 197 LEU A O 1
ATOM 1427 N N . ASP A 1 198 ? -1.532 -10.971 21.587 1.00 95.44 198 ASP A N 1
ATOM 1428 C CA . ASP A 1 198 ? -0.705 -11.744 20.663 1.00 95.44 198 ASP A CA 1
ATOM 1429 C C . ASP A 1 198 ? -1.448 -12.977 20.117 1.00 95.44 198 ASP A C 1
ATOM 1431 O O . ASP A 1 198 ? -2.612 -13.236 20.444 1.00 95.44 198 ASP A O 1
ATOM 1435 N N . GLY A 1 199 ? -0.799 -13.704 19.201 1.00 94.81 199 GLY A N 1
ATOM 1436 C CA . GLY A 1 199 ? -1.233 -15.012 18.708 1.00 94.81 199 GLY A CA 1
ATOM 1437 C C . GLY A 1 199 ? -2.727 -15.129 18.366 1.00 94.81 199 GLY A C 1
ATOM 1438 O O . GLY A 1 199 ? -3.283 -14.387 17.550 1.00 94.81 199 GLY A O 1
ATOM 1439 N N . ALA A 1 200 ? -3.388 -16.120 18.970 1.00 96.81 200 ALA A N 1
ATOM 1440 C CA . ALA A 1 200 ? -4.802 -16.394 18.726 1.00 96.81 200 ALA A CA 1
ATOM 1441 C C . ALA A 1 200 ? -5.754 -15.316 19.291 1.00 96.81 200 ALA A C 1
ATOM 1443 O O . ALA A 1 200 ? -6.703 -14.975 18.582 1.00 96.81 200 ALA A O 1
ATOM 1444 N N . PRO A 1 201 ? -5.555 -14.768 20.511 1.00 97.56 201 PRO A N 1
ATOM 1445 C CA . PRO A 1 201 ? -6.315 -13.612 20.992 1.00 97.56 201 PRO A CA 1
ATOM 1446 C C . PRO A 1 201 ? -6.303 -12.420 20.031 1.00 97.56 201 PRO A C 1
ATOM 1448 O O . PRO A 1 201 ? -7.376 -11.934 19.675 1.00 97.56 201 PRO A O 1
ATOM 1451 N N . LEU A 1 202 ? -5.123 -12.016 19.550 1.00 97.44 202 LEU A N 1
ATOM 1452 C CA . LEU A 1 202 ? -4.975 -10.927 18.584 1.00 97.44 202 LEU A CA 1
ATOM 1453 C C . LEU A 1 202 ? -5.742 -11.219 17.295 1.00 97.44 202 LEU A C 1
ATOM 1455 O O . LEU A 1 202 ? -6.535 -10.402 16.829 1.00 97.44 202 LEU A O 1
ATOM 1459 N N . SER A 1 203 ? -5.533 -12.414 16.734 1.00 96.69 203 SER A N 1
ATOM 1460 C CA . SER A 1 203 ? -6.199 -12.811 15.497 1.00 96.69 203 SER A CA 1
ATOM 1461 C C . SER A 1 203 ? -7.720 -12.822 15.652 1.00 96.69 203 SER A C 1
ATOM 1463 O O . SER A 1 203 ? -8.414 -12.310 14.781 1.00 96.69 203 SER A O 1
ATOM 1465 N N . ARG A 1 204 ? -8.255 -13.356 16.759 1.00 97.50 204 ARG A N 1
ATOM 1466 C CA . ARG A 1 204 ? -9.701 -13.334 17.027 1.00 97.50 204 ARG A CA 1
ATOM 1467 C C . ARG A 1 204 ? -10.231 -11.914 17.170 1.00 97.50 204 ARG A C 1
ATOM 1469 O O . ARG A 1 204 ? -11.291 -11.635 16.622 1.00 97.50 204 ARG A O 1
ATOM 1476 N N . HIS A 1 205 ? -9.508 -11.043 17.874 1.00 97.12 205 HIS A N 1
ATOM 1477 C CA . HIS A 1 205 ? -9.905 -9.649 18.041 1.00 97.12 205 HIS A CA 1
ATOM 1478 C C . HIS A 1 205 ? -10.032 -8.962 16.677 1.00 97.12 205 HIS A C 1
ATOM 1480 O O . HIS A 1 205 ? -11.121 -8.520 16.330 1.00 97.12 205 HIS A O 1
ATOM 1486 N N . LEU A 1 206 ? -8.977 -8.984 15.856 1.00 96.94 206 LEU A N 1
ATOM 1487 C CA . LEU A 1 206 ? -8.957 -8.332 14.540 1.00 96.94 206 LEU A CA 1
ATOM 1488 C C . LEU A 1 206 ? -9.926 -8.951 13.519 1.00 96.94 206 LEU A C 1
ATOM 1490 O O . LEU A 1 206 ? -10.453 -8.246 12.668 1.00 96.94 206 LEU A O 1
ATOM 1494 N N . LYS A 1 207 ? -10.187 -10.260 13.589 1.00 95.44 207 LYS A N 1
ATOM 1495 C CA . LYS A 1 207 ? -11.150 -10.934 12.697 1.00 95.44 207 LYS A CA 1
ATOM 1496 C C . LYS A 1 207 ? -12.607 -10.714 13.093 1.00 95.44 207 LYS A C 1
ATOM 1498 O O . LYS A 1 207 ? -13.506 -10.967 12.293 1.00 95.44 207 LYS A O 1
ATOM 1503 N N . SER A 1 208 ? -12.859 -10.314 14.335 1.00 94.19 208 SER A N 1
ATOM 1504 C CA . SER A 1 208 ? -14.215 -10.086 14.823 1.00 94.19 208 SER A CA 1
ATOM 1505 C C . SER A 1 208 ? -14.755 -8.738 14.354 1.00 94.19 208 SER A C 1
ATOM 1507 O O . SER A 1 208 ? -13.998 -7.809 14.091 1.00 94.19 208 SER A O 1
ATOM 1509 N N . GLY A 1 209 ? -16.079 -8.629 14.249 1.00 88.06 209 GLY A N 1
ATOM 1510 C CA . GLY A 1 209 ? -16.756 -7.337 14.193 1.00 88.06 209 GLY A CA 1
ATOM 1511 C C . GLY A 1 209 ? -16.435 -6.442 12.997 1.00 88.06 209 GLY A C 1
ATOM 1512 O O . GLY A 1 209 ? -16.598 -5.250 13.147 1.00 88.06 209 GLY A O 1
ATOM 1513 N N . ASN A 1 210 ? -16.018 -6.953 11.832 1.00 92.94 210 ASN A N 1
ATOM 1514 C CA . ASN A 1 210 ? -15.707 -6.110 10.661 1.00 92.94 210 ASN A CA 1
ATOM 1515 C C . ASN A 1 210 ? -14.577 -5.089 10.927 1.00 92.94 210 ASN A C 1
ATOM 1517 O O . ASN A 1 210 ? -14.675 -3.931 10.542 1.00 92.94 210 ASN A O 1
ATOM 1521 N N . ARG A 1 211 ? -13.505 -5.512 11.607 1.00 96.94 211 ARG A N 1
ATOM 1522 C CA . ARG A 1 211 ? -12.355 -4.657 11.969 1.00 96.94 211 ARG A CA 1
ATOM 1523 C C . ARG A 1 211 ? -11.262 -4.588 10.896 1.00 96.94 211 ARG A C 1
ATOM 1525 O O . ARG A 1 211 ? -10.483 -3.635 10.845 1.00 96.94 211 ARG A O 1
ATOM 1532 N N . ILE A 1 212 ? -11.220 -5.583 10.012 1.00 97.62 212 ILE A N 1
ATOM 1533 C CA . ILE A 1 212 ? -10.359 -5.596 8.825 1.00 97.62 212 ILE A CA 1
ATOM 1534 C C . ILE A 1 212 ? -11.198 -5.219 7.612 1.00 97.62 212 ILE A C 1
ATOM 1536 O O . ILE A 1 212 ? -12.255 -5.810 7.392 1.00 97.62 212 ILE A O 1
ATOM 1540 N N . ILE A 1 213 ? -10.704 -4.275 6.810 1.00 97.62 213 ILE A N 1
ATOM 1541 C CA . ILE A 1 213 ? -11.421 -3.787 5.629 1.00 97.62 213 ILE A CA 1
ATOM 1542 C C . ILE A 1 213 ? -11.834 -4.949 4.698 1.00 97.62 213 ILE A C 1
ATOM 1544 O O . ILE A 1 213 ? -10.978 -5.734 4.269 1.00 97.62 213 ILE A O 1
ATOM 1548 N N . PRO A 1 214 ? -13.122 -5.075 4.318 1.00 96.56 214 PRO A N 1
ATOM 1549 C CA . PRO A 1 214 ? -13.609 -6.167 3.474 1.00 96.56 214 PRO A CA 1
ATOM 1550 C C . PRO A 1 214 ? -13.325 -5.930 1.978 1.00 96.56 214 PRO A C 1
ATOM 1552 O O . PRO A 1 214 ? -14.151 -6.229 1.123 1.00 96.56 214 PRO A O 1
ATOM 1555 N N . ILE A 1 215 ? -12.138 -5.416 1.645 1.00 94.56 215 ILE A N 1
ATOM 1556 C CA . ILE A 1 215 ? -11.720 -5.137 0.266 1.00 94.56 215 ILE A CA 1
ATOM 1557 C C . ILE A 1 215 ? -11.248 -6.409 -0.455 1.00 94.56 215 ILE A C 1
ATOM 1559 O O . ILE A 1 215 ? -10.633 -7.302 0.146 1.00 94.56 215 ILE A O 1
ATOM 1563 N N . GLY A 1 216 ? -11.551 -6.503 -1.748 1.00 89.25 216 GLY A N 1
ATOM 1564 C CA . GLY A 1 216 ? -11.072 -7.551 -2.646 1.00 89.25 216 GLY A CA 1
ATOM 1565 C C . GLY A 1 216 ? -9.702 -7.265 -3.281 1.00 89.25 216 GLY A C 1
ATOM 1566 O O . GLY A 1 216 ? -8.873 -6.550 -2.730 1.00 89.25 216 GLY A O 1
ATOM 1567 N N . ALA A 1 217 ? -9.441 -7.900 -4.429 1.00 84.62 217 ALA A N 1
ATOM 1568 C CA . ALA A 1 217 ? -8.094 -8.136 -4.961 1.00 84.62 217 ALA A CA 1
ATOM 1569 C C . ALA A 1 217 ? -7.263 -6.878 -5.275 1.00 84.62 217 ALA A C 1
ATOM 1571 O O . ALA A 1 217 ? -6.255 -6.634 -4.614 1.00 84.62 217 ALA A O 1
ATOM 1572 N N . HIS A 1 218 ? -7.651 -6.111 -6.295 1.00 91.56 218 HIS A N 1
ATOM 1573 C CA . HIS A 1 218 ? -6.797 -5.091 -6.899 1.00 91.56 218 HIS A CA 1
ATOM 1574 C C . HIS A 1 218 ? -7.322 -3.664 -6.729 1.00 91.56 218 HIS A C 1
ATOM 1576 O O . HIS A 1 218 ? -8.526 -3.419 -6.823 1.00 91.56 218 HIS A O 1
ATOM 1582 N N . ILE A 1 219 ? -6.399 -2.729 -6.529 1.00 94.00 219 ILE A N 1
ATOM 1583 C CA . ILE A 1 219 ? -6.617 -1.278 -6.552 1.00 94.00 219 ILE A CA 1
ATOM 1584 C C . ILE A 1 219 ? -5.607 -0.639 -7.509 1.00 94.00 219 ILE A C 1
ATOM 1586 O O . ILE A 1 219 ? -4.561 -1.225 -7.796 1.00 94.00 219 ILE A O 1
ATOM 1590 N N . GLY A 1 220 ? -5.894 0.561 -7.995 1.00 94.38 220 GLY A N 1
ATOM 1591 C CA . GLY A 1 220 ? -4.959 1.293 -8.845 1.00 94.38 220 GLY A CA 1
ATOM 1592 C C . GLY A 1 220 ? -5.417 2.714 -9.128 1.00 94.38 220 GLY A C 1
ATOM 1593 O O . GLY A 1 220 ? -6.173 3.298 -8.353 1.00 94.38 220 GLY A O 1
ATOM 1594 N N . GLY A 1 221 ? -4.968 3.268 -10.252 1.00 93.69 221 GLY A N 1
ATOM 1595 C CA . GLY A 1 221 ? -5.458 4.558 -10.737 1.00 93.69 221 GLY A CA 1
ATOM 1596 C C . GLY A 1 221 ? -6.909 4.485 -11.231 1.00 93.69 221 GLY A C 1
ATOM 1597 O O . GLY A 1 221 ? -7.432 3.408 -11.529 1.00 93.69 221 GLY A O 1
ATOM 1598 N N . LEU A 1 222 ? -7.553 5.647 -11.374 1.00 92.94 222 LEU A N 1
ATOM 1599 C CA . LEU A 1 222 ? -8.953 5.750 -11.802 1.00 92.94 222 LEU A CA 1
ATOM 1600 C C . LEU A 1 222 ? -9.217 5.046 -13.144 1.00 92.94 222 LEU A C 1
ATOM 1602 O O . LEU A 1 222 ? -10.171 4.280 -13.254 1.00 92.94 222 LEU A O 1
ATOM 1606 N N . GLU A 1 223 ? -8.361 5.243 -14.151 1.00 90.81 223 GLU A N 1
ATOM 1607 C CA . GLU A 1 223 ? -8.534 4.603 -15.467 1.00 90.81 223 GLU A CA 1
ATOM 1608 C C . GLU A 1 223 ? -8.530 3.077 -15.377 1.00 90.81 223 GLU A C 1
ATOM 1610 O O . GLU A 1 223 ? -9.333 2.406 -16.016 1.00 90.81 223 GLU A O 1
ATOM 1615 N N . GLN A 1 224 ? -7.689 2.516 -14.514 1.00 88.69 224 GLN A N 1
ATOM 1616 C CA . GLN A 1 224 ? -7.652 1.079 -14.291 1.00 88.69 224 GLN A CA 1
ATOM 1617 C C . GLN A 1 224 ? -8.910 0.596 -13.564 1.00 88.69 224 GLN A C 1
ATOM 1619 O O . GLN A 1 224 ? -9.506 -0.405 -13.963 1.00 88.69 224 GLN A O 1
ATOM 1624 N N . ALA A 1 225 ? -9.368 1.348 -12.559 1.00 91.00 225 ALA A N 1
ATOM 1625 C CA . ALA A 1 225 ? -10.589 1.050 -11.820 1.00 91.00 225 ALA A CA 1
ATOM 1626 C C . ALA A 1 225 ? -11.833 1.013 -12.722 1.00 91.00 225 ALA A C 1
ATOM 1628 O O . ALA A 1 225 ? -12.742 0.212 -12.489 1.00 91.00 225 ALA A O 1
ATOM 1629 N N . LYS A 1 226 ? -11.859 1.824 -13.789 1.00 90.44 226 LYS A N 1
ATOM 1630 C CA . LYS A 1 226 ? -12.936 1.795 -14.788 1.00 90.44 226 LYS A CA 1
ATOM 1631 C C . LYS A 1 226 ? -12.994 0.484 -15.570 1.00 90.44 226 LYS A C 1
ATOM 1633 O O . LYS A 1 226 ? -14.091 0.099 -15.962 1.00 90.44 226 LYS A O 1
ATOM 1638 N N . THR A 1 227 ? -11.851 -0.169 -15.787 1.00 84.62 227 THR A N 1
ATOM 1639 C CA . THR A 1 227 ? -11.723 -1.352 -16.658 1.00 84.62 227 THR A CA 1
ATOM 1640 C C . THR A 1 227 ? -11.938 -2.691 -15.964 1.00 84.62 227 THR A C 1
ATOM 1642 O O . THR A 1 227 ? -12.059 -3.701 -16.657 1.00 84.62 227 THR A O 1
ATOM 1645 N N . TYR A 1 228 ? -11.967 -2.730 -14.629 1.00 76.06 228 TYR A N 1
ATOM 1646 C CA . TYR A 1 228 ? -12.235 -3.981 -13.927 1.00 76.06 228 TYR A CA 1
ATOM 1647 C C . TYR A 1 228 ? -13.643 -4.484 -14.232 1.00 76.06 228 TYR A C 1
ATOM 1649 O O . TYR A 1 228 ? -14.559 -3.692 -14.450 1.00 76.06 228 TYR A O 1
ATOM 1657 N N . ASP A 1 229 ? -13.796 -5.805 -14.253 1.00 68.00 229 ASP A N 1
ATOM 1658 C CA . ASP A 1 229 ? -15.112 -6.428 -14.247 1.00 68.00 229 ASP A CA 1
ATOM 1659 C C . ASP A 1 229 ? -15.761 -6.140 -12.890 1.00 68.00 229 ASP A C 1
ATOM 1661 O O . ASP A 1 229 ? -15.188 -6.428 -11.836 1.00 68.00 229 ASP A O 1
ATOM 1665 N N . LYS A 1 230 ? -16.907 -5.466 -12.922 1.00 66.75 230 LYS A N 1
ATOM 1666 C CA . LYS A 1 230 ? -17.538 -4.863 -11.744 1.00 66.75 230 LYS A CA 1
ATOM 1667 C C . LYS A 1 230 ? -18.757 -5.660 -11.262 1.00 66.75 230 LYS A C 1
ATOM 1669 O O . LYS A 1 230 ? -19.396 -5.236 -10.304 1.00 66.75 230 LYS A O 1
ATOM 1674 N N . GLY A 1 231 ? -19.040 -6.815 -11.876 1.00 73.00 231 GLY A N 1
ATOM 1675 C CA . GLY A 1 231 ? -20.216 -7.626 -11.562 1.00 73.00 231 GLY A CA 1
ATOM 1676 C C . GLY A 1 231 ? -21.528 -6.858 -11.761 1.00 73.00 231 GLY A C 1
ATOM 1677 O O . GLY A 1 231 ? -21.589 -5.896 -12.531 1.00 73.00 231 GLY A O 1
ATOM 1678 N N . ASP A 1 232 ? -22.569 -7.285 -11.048 1.00 75.56 232 ASP A N 1
ATOM 1679 C CA . ASP A 1 232 ? -23.865 -6.605 -11.030 1.00 75.56 232 ASP A CA 1
ATOM 1680 C C .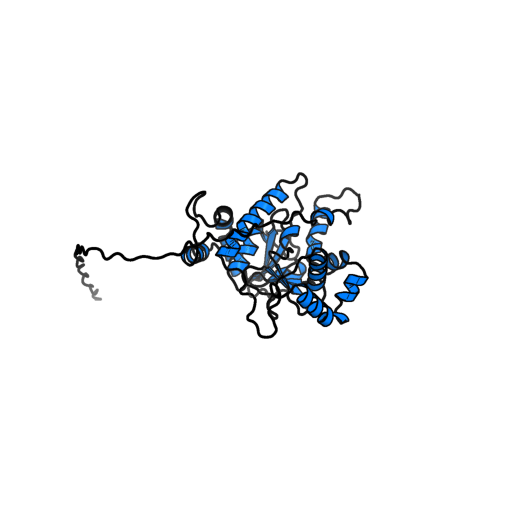 ASP A 1 232 ? -23.808 -5.324 -10.176 1.00 75.56 232 ASP A C 1
ATOM 1682 O O . ASP A 1 232 ? -23.198 -5.300 -9.105 1.00 75.56 232 ASP A O 1
ATOM 1686 N N . ASP A 1 233 ? -24.478 -4.265 -10.643 1.00 86.44 233 ASP A N 1
ATOM 1687 C CA . ASP A 1 233 ? -24.486 -2.921 -10.036 1.00 86.44 233 ASP A CA 1
ATOM 1688 C C . ASP A 1 233 ? -23.069 -2.336 -9.814 1.00 86.44 233 ASP A C 1
ATOM 1690 O O . ASP A 1 233 ? -22.582 -2.194 -8.680 1.00 86.44 233 ASP A O 1
ATOM 1694 N N . PRO A 1 234 ? -22.366 -2.052 -10.927 1.00 91.19 234 PRO A N 1
ATOM 1695 C CA . PRO A 1 234 ? -20.951 -1.741 -10.928 1.00 91.19 234 PRO A CA 1
ATOM 1696 C C . PRO A 1 234 ? -20.665 -0.324 -10.438 1.00 91.19 234 PRO A C 1
ATOM 1698 O O . PRO A 1 234 ? -21.127 0.655 -11.022 1.00 91.19 234 PRO A O 1
ATOM 1701 N N . VAL A 1 235 ? -19.809 -0.188 -9.427 1.00 94.06 235 VAL A N 1
ATOM 1702 C CA . VAL A 1 235 ? -19.473 1.110 -8.824 1.00 94.06 235 VAL A CA 1
ATOM 1703 C C . VAL A 1 235 ? -17.971 1.313 -8.692 1.00 94.06 235 VAL A C 1
ATOM 1705 O O . VAL A 1 235 ? -17.194 0.358 -8.730 1.00 94.06 235 VAL A O 1
ATOM 1708 N N . ILE A 1 236 ? -17.549 2.572 -8.566 1.00 95.38 236 ILE A N 1
ATOM 1709 C CA . ILE A 1 236 ? -16.153 2.935 -8.316 1.00 95.38 236 ILE A CA 1
ATOM 1710 C C . ILE A 1 236 ? -16.059 3.551 -6.926 1.00 95.38 236 ILE A C 1
ATOM 1712 O O . ILE A 1 236 ? -16.836 4.433 -6.560 1.00 95.38 236 ILE A O 1
ATOM 1716 N N . MET A 1 237 ? -15.097 3.060 -6.157 1.00 96.56 237 MET A N 1
ATOM 1717 C CA . MET A 1 237 ? -14.776 3.565 -4.833 1.00 96.56 237 MET A CA 1
ATOM 1718 C C . MET A 1 237 ? -13.413 4.252 -4.865 1.00 96.56 237 MET A C 1
ATOM 1720 O O . MET A 1 237 ? -12.441 3.679 -5.370 1.00 96.56 237 MET A O 1
ATOM 1724 N N . GLU A 1 238 ? -13.360 5.477 -4.347 1.00 97.75 238 GLU A N 1
ATOM 1725 C CA . GLU A 1 238 ? -12.135 6.226 -4.081 1.00 97.75 238 GLU A CA 1
ATOM 1726 C C . GLU A 1 238 ? -11.674 5.938 -2.649 1.00 97.75 238 GLU A C 1
ATOM 1728 O O . GLU A 1 238 ? -12.445 6.046 -1.696 1.00 97.75 238 GLU A O 1
ATOM 1733 N N . PHE A 1 239 ? -10.397 5.598 -2.507 1.00 97.94 239 PHE A N 1
ATOM 1734 C CA . PHE A 1 239 ? -9.680 5.500 -1.243 1.00 97.94 239 PHE A CA 1
ATOM 1735 C C . PHE A 1 239 ? -8.702 6.665 -1.188 1.00 97.94 239 PHE A C 1
ATOM 1737 O O . PHE A 1 239 ? -7.642 6.638 -1.825 1.00 97.94 239 PHE A O 1
ATOM 1744 N N . LYS A 1 240 ? -9.064 7.708 -0.448 1.00 97.88 240 LYS A N 1
ATOM 1745 C CA . LYS A 1 240 ? -8.171 8.833 -0.198 1.00 97.88 240 LYS A CA 1
ATOM 1746 C C . LYS A 1 240 ? -7.184 8.416 0.885 1.00 97.88 240 LYS A C 1
ATOM 1748 O O . LYS A 1 240 ? -7.596 8.012 1.971 1.00 97.88 240 LYS A O 1
ATOM 1753 N N . LEU A 1 241 ? -5.890 8.464 0.585 1.00 98.06 241 LEU A N 1
ATOM 1754 C CA . LEU A 1 241 ? -4.852 8.032 1.517 1.00 98.06 241 LEU A CA 1
ATOM 1755 C C . LEU A 1 241 ? -4.406 9.185 2.424 1.00 98.06 241 LEU A C 1
ATOM 1757 O O . LEU A 1 241 ? -4.492 10.356 2.047 1.00 98.06 241 LEU A O 1
ATOM 1761 N N . LYS A 1 242 ? -3.920 8.854 3.621 1.00 97.88 242 LYS A N 1
ATOM 1762 C CA . LYS A 1 242 ? -3.375 9.813 4.591 1.00 97.88 242 LYS A CA 1
ATOM 1763 C C . LYS A 1 242 ? -2.221 10.627 3.973 1.00 97.88 242 LYS A C 1
ATOM 1765 O O . LYS A 1 242 ? -1.511 10.107 3.107 1.00 97.88 242 LYS A O 1
ATOM 1770 N N . PRO A 1 243 ? -2.006 11.886 4.393 1.00 96.19 243 PRO A N 1
ATOM 1771 C CA . PRO A 1 243 ? -0.852 12.668 3.950 1.00 96.19 243 PRO A CA 1
ATOM 1772 C C . PRO A 1 243 ? 0.466 11.900 4.155 1.00 96.19 243 PRO A C 1
ATOM 1774 O O . PRO A 1 243 ? 0.665 11.261 5.186 1.00 96.19 243 PRO A O 1
ATOM 1777 N N . GLY A 1 244 ? 1.346 11.911 3.150 1.00 95.25 244 GLY A N 1
ATOM 1778 C CA . GLY A 1 244 ? 2.629 11.195 3.174 1.00 95.25 244 GLY A CA 1
ATOM 1779 C C . GLY A 1 244 ? 2.540 9.704 2.828 1.00 95.25 244 GLY A C 1
ATOM 1780 O O . GLY A 1 244 ? 3.564 9.032 2.676 1.00 95.25 244 GLY A O 1
ATOM 1781 N N . ALA A 1 245 ? 1.331 9.161 2.639 1.00 96.81 245 ALA A N 1
ATOM 1782 C CA . ALA A 1 245 ? 1.147 7.782 2.196 1.00 96.81 245 ALA A CA 1
ATOM 1783 C C . ALA A 1 245 ? 1.818 7.503 0.846 1.00 96.81 245 ALA A C 1
ATOM 1785 O O . ALA A 1 245 ? 2.215 6.379 0.581 1.00 96.81 245 ALA A O 1
ATOM 1786 N N . ASP A 1 246 ? 1.987 8.501 -0.010 1.00 94.38 246 ASP A N 1
ATOM 1787 C CA . ASP A 1 246 ? 2.642 8.364 -1.305 1.00 94.38 246 ASP A CA 1
ATOM 1788 C C . ASP A 1 246 ? 4.154 8.107 -1.223 1.00 94.38 246 ASP A C 1
ATOM 1790 O O . ASP A 1 246 ? 4.741 7.614 -2.190 1.00 94.38 246 ASP A O 1
ATOM 1794 N N . GLU A 1 247 ? 4.794 8.447 -0.105 1.00 92.25 247 GLU A N 1
ATOM 1795 C CA . GLU A 1 247 ? 6.185 8.081 0.182 1.00 92.25 247 GLU A CA 1
ATOM 1796 C C . GLU A 1 247 ? 6.283 6.654 0.728 1.00 92.25 247 GLU A C 1
ATOM 1798 O O . GLU A 1 247 ? 7.194 5.898 0.384 1.00 92.25 247 GLU A O 1
ATOM 1803 N N . LEU A 1 248 ? 5.330 6.278 1.582 1.00 96.62 248 LEU A N 1
ATOM 1804 C CA . LEU A 1 248 ? 5.387 5.043 2.358 1.00 96.62 248 LEU A CA 1
ATOM 1805 C C . LEU A 1 248 ? 4.748 3.851 1.635 1.00 96.62 248 LEU A C 1
ATOM 1807 O O . LEU A 1 248 ? 5.265 2.743 1.727 1.00 96.62 248 LEU A O 1
ATOM 1811 N N . LEU A 1 249 ? 3.675 4.055 0.869 1.00 97.00 249 LEU A N 1
ATOM 1812 C CA . LEU A 1 249 ? 2.943 2.991 0.172 1.00 97.00 249 LEU A CA 1
ATOM 1813 C C . LEU A 1 249 ? 3.861 2.180 -0.747 1.00 97.00 249 LEU A C 1
ATOM 1815 O O . LEU A 1 249 ? 3.778 0.957 -0.779 1.00 97.00 249 LEU A O 1
ATOM 1819 N N . PHE A 1 250 ? 4.761 2.859 -1.463 1.00 96.19 250 PHE A N 1
ATOM 1820 C CA . PHE A 1 250 ? 5.703 2.244 -2.400 1.00 96.19 250 PHE A CA 1
ATOM 1821 C C . PHE A 1 250 ? 7.015 1.803 -1.741 1.00 96.19 250 PHE A C 1
ATOM 1823 O O . PHE A 1 250 ? 7.933 1.377 -2.438 1.00 96.19 250 PHE A O 1
ATOM 1830 N N . ASN A 1 251 ? 7.141 1.891 -0.417 1.00 96.31 251 ASN A N 1
ATOM 1831 C CA . ASN A 1 251 ? 8.359 1.524 0.292 1.00 96.31 251 ASN A CA 1
ATOM 1832 C C . ASN A 1 251 ? 8.525 -0.007 0.386 1.00 96.31 251 ASN A C 1
ATOM 1834 O O . ASN A 1 251 ? 7.565 -0.748 0.605 1.00 96.31 251 ASN A O 1
ATOM 1838 N N . HIS A 1 252 ? 9.765 -0.491 0.275 1.00 95.19 252 HIS A N 1
ATOM 1839 C CA . HIS A 1 252 ? 10.104 -1.919 0.341 1.00 95.19 252 HIS A CA 1
ATOM 1840 C C . HIS A 1 252 ? 9.726 -2.612 1.663 1.00 95.19 252 HIS A C 1
ATOM 1842 O O . HIS A 1 252 ? 9.632 -3.839 1.706 1.00 95.19 252 HIS A O 1
ATOM 1848 N N . GLN A 1 253 ? 9.510 -1.849 2.736 1.00 95.69 253 GLN A N 1
ATOM 1849 C CA . GLN A 1 253 ? 9.031 -2.367 4.015 1.00 95.69 253 GLN A CA 1
ATOM 1850 C C . GLN A 1 253 ? 7.564 -2.800 3.960 1.00 95.69 253 GLN A C 1
ATOM 1852 O O . GLN A 1 253 ? 7.197 -3.752 4.646 1.00 95.69 253 GLN A O 1
ATOM 1857 N N . TYR A 1 254 ? 6.739 -2.145 3.143 1.00 96.44 254 TYR A N 1
ATOM 1858 C CA . TYR A 1 254 ? 5.289 -2.367 3.089 1.00 96.44 254 TYR A CA 1
ATOM 1859 C C . TYR A 1 254 ? 4.830 -2.998 1.775 1.00 96.44 254 TYR A C 1
ATOM 1861 O O . TYR A 1 254 ? 3.702 -3.475 1.692 1.00 96.44 254 TYR A O 1
ATOM 1869 N N . MET A 1 255 ? 5.698 -3.046 0.763 1.00 95.75 255 MET A N 1
ATOM 1870 C CA . MET A 1 255 ? 5.373 -3.528 -0.575 1.00 95.75 255 MET A CA 1
ATOM 1871 C C . MET A 1 255 ? 6.186 -4.763 -0.975 1.00 95.75 255 MET A C 1
ATOM 1873 O O . MET A 1 255 ? 7.372 -4.890 -0.667 1.00 95.75 255 MET A O 1
ATOM 1877 N N . ALA A 1 256 ? 5.551 -5.657 -1.729 1.00 94.62 256 ALA A N 1
ATOM 1878 C CA . ALA A 1 256 ? 6.194 -6.777 -2.406 1.00 94.62 256 ALA A CA 1
ATOM 1879 C C . ALA A 1 256 ? 5.989 -6.662 -3.921 1.00 94.62 256 ALA A C 1
ATOM 1881 O O . ALA A 1 256 ? 4.916 -6.284 -4.389 1.00 94.62 256 ALA A O 1
ATOM 1882 N N . LEU A 1 257 ? 7.013 -7.006 -4.704 1.00 93.31 257 LEU A N 1
ATOM 1883 C CA . LEU A 1 257 ? 6.980 -6.852 -6.161 1.00 93.31 257 LEU A CA 1
ATOM 1884 C C . LEU A 1 257 ? 6.850 -8.200 -6.866 1.00 93.31 257 LEU A C 1
ATOM 1886 O O . LEU A 1 257 ? 7.610 -9.138 -6.594 1.00 93.31 257 LEU A O 1
ATOM 1890 N N . ALA A 1 258 ? 5.942 -8.275 -7.840 1.00 90.81 258 ALA A N 1
ATOM 1891 C CA . ALA A 1 258 ? 5.926 -9.362 -8.810 1.00 90.81 258 ALA A CA 1
ATOM 1892 C C . ALA A 1 258 ? 7.148 -9.246 -9.742 1.00 90.81 258 ALA A C 1
ATOM 1894 O O . ALA A 1 258 ? 7.387 -8.206 -10.364 1.00 90.81 258 ALA A O 1
ATOM 1895 N N . ARG A 1 259 ? 7.920 -10.334 -9.866 1.00 88.31 259 ARG A N 1
ATOM 1896 C CA . ARG A 1 259 ? 9.191 -10.378 -10.624 1.00 88.31 259 ARG A CA 1
ATOM 1897 C C . ARG A 1 259 ? 9.040 -10.895 -12.062 1.00 88.31 259 ARG A C 1
ATOM 1899 O O . ARG A 1 259 ? 9.983 -11.437 -12.632 1.00 88.31 259 ARG A O 1
ATOM 1906 N N . GLU A 1 260 ? 7.852 -10.761 -12.646 1.00 78.38 260 GLU A N 1
ATOM 1907 C CA . GLU A 1 260 ? 7.515 -11.374 -13.945 1.00 78.38 260 GLU A CA 1
ATOM 1908 C C . GLU A 1 260 ? 7.491 -10.393 -15.127 1.00 78.38 260 GLU A C 1
ATOM 1910 O O . GLU A 1 260 ? 7.441 -10.814 -16.284 1.00 78.38 260 GLU A O 1
ATOM 1915 N N . GLY A 1 261 ? 7.594 -9.087 -14.863 1.00 73.94 261 GLY A N 1
ATOM 1916 C CA . GLY A 1 261 ? 7.530 -8.046 -15.894 1.00 73.94 261 GLY A CA 1
ATOM 1917 C C . GLY A 1 261 ? 8.650 -7.009 -15.820 1.00 73.94 261 GLY A C 1
ATOM 1918 O O . GLY A 1 261 ? 9.471 -7.014 -14.898 1.00 73.94 261 GLY A O 1
ATOM 1919 N N . SER A 1 262 ? 8.650 -6.117 -16.810 1.00 79.56 262 SER A N 1
ATOM 1920 C CA . SER A 1 262 ? 9.345 -4.825 -16.792 1.00 79.56 262 SER A CA 1
ATOM 1921 C C . SER A 1 262 ? 8.356 -3.675 -16.547 1.00 79.56 262 SER A C 1
ATOM 1923 O O . SER A 1 262 ? 7.146 -3.884 -16.455 1.00 79.56 262 SER A O 1
ATOM 1925 N N . GLY A 1 263 ? 8.862 -2.449 -16.419 1.00 89.44 263 GLY A N 1
ATOM 1926 C CA . GLY A 1 263 ? 8.054 -1.262 -16.135 1.00 89.44 263 GLY A CA 1
ATOM 1927 C C . GLY A 1 263 ? 8.168 -0.842 -14.674 1.00 89.44 263 GLY A C 1
ATOM 1928 O O . GLY A 1 263 ? 9.266 -0.857 -14.114 1.00 89.44 263 GLY A O 1
ATOM 1929 N N . ALA A 1 264 ? 7.048 -0.469 -14.053 1.00 92.06 264 ALA A N 1
ATOM 1930 C CA . ALA A 1 264 ? 7.035 0.179 -12.743 1.00 92.06 264 ALA A CA 1
ATOM 1931 C C . ALA A 1 264 ? 7.700 -0.675 -11.651 1.00 92.06 264 ALA A C 1
ATOM 1933 O O . ALA A 1 264 ? 8.529 -0.158 -10.905 1.00 92.06 264 ALA A O 1
ATOM 1934 N N . THR A 1 265 ? 7.443 -1.991 -11.619 1.00 93.56 265 THR A N 1
ATOM 1935 C CA . THR A 1 265 ? 8.085 -2.883 -10.632 1.00 93.56 265 THR A CA 1
ATOM 1936 C C . THR A 1 265 ? 9.608 -2.932 -10.795 1.00 93.56 265 THR A C 1
ATOM 1938 O O . THR A 1 265 ? 10.343 -2.848 -9.816 1.00 93.56 265 THR A O 1
ATOM 1941 N N . SER A 1 266 ? 10.118 -3.016 -12.028 1.00 93.25 266 SER A N 1
ATOM 1942 C CA . SER A 1 266 ? 11.565 -3.016 -12.286 1.00 93.25 266 SER A CA 1
ATOM 1943 C C . SER A 1 266 ? 12.213 -1.654 -12.014 1.00 93.25 266 SER A C 1
ATOM 1945 O O . SER A 1 266 ? 13.361 -1.596 -11.566 1.00 93.25 266 SER A O 1
ATOM 1947 N N . SER A 1 267 ? 11.475 -0.559 -12.224 1.00 95.19 267 SER A N 1
ATOM 1948 C CA . SER A 1 267 ? 11.941 0.787 -11.899 1.00 95.19 267 SER A CA 1
ATOM 1949 C C . SER A 1 267 ? 12.055 0.995 -10.397 1.00 95.19 267 SER A C 1
ATOM 1951 O O . SER A 1 267 ? 13.125 1.372 -9.927 1.00 95.19 267 SER A O 1
ATOM 1953 N N . LEU A 1 268 ? 11.015 0.648 -9.635 1.00 94.69 268 LEU A N 1
ATOM 1954 C CA . LEU A 1 268 ? 11.045 0.682 -8.172 1.00 94.69 268 LEU A CA 1
ATOM 1955 C C . LEU A 1 268 ? 12.155 -0.198 -7.605 1.00 94.69 268 LEU A C 1
ATOM 1957 O O . LEU A 1 268 ? 12.930 0.253 -6.768 1.00 94.69 268 LEU A O 1
ATOM 1961 N N . ALA A 1 269 ? 12.302 -1.424 -8.112 1.00 95.31 269 ALA A N 1
ATOM 1962 C CA . ALA A 1 269 ? 13.394 -2.302 -7.710 1.00 95.31 269 ALA A CA 1
ATOM 1963 C C . ALA A 1 269 ? 14.770 -1.660 -7.967 1.00 95.31 269 ALA A C 1
ATOM 1965 O O . ALA A 1 269 ? 15.661 -1.759 -7.128 1.00 95.31 269 ALA A O 1
ATOM 1966 N N . THR A 1 270 ? 14.944 -0.974 -9.099 1.00 95.31 270 THR A N 1
ATOM 1967 C CA . THR A 1 270 ? 16.200 -0.280 -9.421 1.00 95.31 270 THR A CA 1
ATOM 1968 C C . THR A 1 270 ? 16.472 0.877 -8.461 1.00 95.31 270 THR A C 1
ATOM 1970 O O . THR A 1 270 ? 17.590 0.982 -7.958 1.00 95.31 270 THR A O 1
ATOM 1973 N N . ILE A 1 271 ? 15.450 1.686 -8.162 1.00 95.06 271 ILE A N 1
ATOM 1974 C CA . ILE A 1 271 ? 15.524 2.793 -7.198 1.00 95.06 271 ILE A CA 1
ATOM 1975 C C . ILE A 1 271 ? 15.908 2.254 -5.818 1.00 95.06 271 ILE A C 1
ATOM 1977 O O . ILE A 1 271 ? 16.929 2.657 -5.275 1.00 95.06 271 ILE A O 1
ATOM 1981 N N . ALA A 1 272 ? 15.179 1.263 -5.298 1.00 95.06 272 ALA A N 1
ATOM 1982 C CA . ALA A 1 272 ? 15.486 0.684 -3.993 1.00 95.06 272 ALA A CA 1
ATOM 1983 C C . ALA A 1 272 ? 16.900 0.091 -3.940 1.00 95.06 272 ALA A C 1
ATOM 1985 O O . ALA A 1 272 ? 17.622 0.340 -2.980 1.00 95.06 272 ALA A O 1
ATOM 1986 N N . LYS A 1 273 ? 17.332 -0.630 -4.988 1.00 94.44 273 LYS A N 1
ATOM 1987 C CA . LYS A 1 273 ? 18.685 -1.204 -5.046 1.00 94.44 273 LYS A CA 1
ATOM 1988 C C . LYS A 1 273 ? 19.768 -0.130 -4.989 1.00 94.44 273 LYS A C 1
ATOM 1990 O O . LYS A 1 273 ? 20.797 -0.355 -4.355 1.00 94.44 273 LYS A O 1
ATOM 1995 N N . ARG A 1 274 ? 19.566 1.006 -5.665 1.00 93.50 274 ARG A N 1
ATOM 1996 C CA . ARG A 1 274 ? 20.491 2.147 -5.617 1.00 93.50 274 ARG A CA 1
ATOM 1997 C C . ARG A 1 274 ? 20.672 2.652 -4.185 1.00 93.50 274 ARG A C 1
ATOM 1999 O O . ARG A 1 274 ? 21.788 2.991 -3.810 1.00 93.50 274 ARG A O 1
ATOM 2006 N N . ASP A 1 275 ? 19.609 2.590 -3.393 1.00 92.19 275 ASP A N 1
ATOM 2007 C CA . ASP A 1 275 ? 19.588 3.020 -1.996 1.00 92.19 275 ASP A CA 1
ATOM 2008 C C . ASP A 1 275 ? 19.954 1.884 -1.015 1.00 92.19 275 ASP A C 1
ATOM 2010 O O . ASP A 1 275 ? 19.798 2.024 0.195 1.00 92.19 275 ASP A O 1
ATOM 2014 N N . GLY A 1 276 ? 20.433 0.738 -1.519 1.00 93.31 276 GLY A N 1
ATOM 2015 C CA . GLY A 1 276 ? 20.821 -0.423 -0.708 1.00 93.31 276 GLY A CA 1
ATOM 2016 C C . GLY A 1 276 ? 19.651 -1.262 -0.179 1.00 93.31 276 GLY A C 1
ATOM 2017 O O . GLY A 1 276 ? 19.867 -2.175 0.616 1.00 93.31 276 GLY A O 1
ATOM 2018 N N . ASN A 1 277 ? 18.429 -0.992 -0.637 1.00 94.81 277 ASN A N 1
ATOM 2019 C CA . ASN A 1 277 ? 17.202 -1.645 -0.197 1.00 94.81 277 ASN A CA 1
ATOM 2020 C C . ASN A 1 277 ? 16.676 -2.652 -1.224 1.00 94.81 277 ASN A C 1
ATOM 2022 O O . ASN A 1 277 ? 16.932 -2.559 -2.428 1.00 94.81 277 ASN A O 1
ATOM 2026 N N . TYR A 1 278 ? 15.881 -3.614 -0.750 1.00 94.75 278 TYR A N 1
ATOM 2027 C CA . TYR A 1 278 ? 15.331 -4.660 -1.605 1.00 94.75 278 TYR A CA 1
ATOM 2028 C C . TYR A 1 278 ? 13.881 -5.004 -1.257 1.00 94.75 278 TYR A C 1
ATOM 2030 O O . TYR A 1 278 ? 13.527 -5.164 -0.090 1.00 94.75 278 TYR A O 1
ATOM 2038 N N . TYR A 1 279 ? 13.051 -5.159 -2.290 1.00 94.06 279 TYR A N 1
ATOM 2039 C CA . TYR A 1 279 ? 11.663 -5.589 -2.169 1.00 94.06 279 TYR A CA 1
ATOM 2040 C C . TYR A 1 279 ? 11.562 -7.102 -2.049 1.00 94.06 279 TYR A C 1
ATOM 2042 O O . TYR A 1 279 ? 12.209 -7.862 -2.789 1.00 94.06 279 TYR A O 1
ATOM 2050 N N . GLN A 1 280 ? 10.640 -7.528 -1.191 1.00 92.44 280 GLN A N 1
ATOM 2051 C CA . GLN A 1 280 ? 10.231 -8.920 -1.114 1.00 92.44 280 GLN A CA 1
ATOM 2052 C C . GLN A 1 280 ? 9.618 -9.391 -2.434 1.00 92.44 280 GLN A C 1
ATOM 2054 O O . GLN A 1 280 ? 9.002 -8.627 -3.185 1.00 92.44 280 GLN A O 1
ATOM 2059 N N . LYS A 1 281 ? 9.819 -10.677 -2.729 1.00 91.19 281 LYS A N 1
ATOM 2060 C CA . LYS A 1 281 ? 9.224 -11.321 -3.898 1.00 91.19 281 LYS A CA 1
ATOM 2061 C C . LYS A 1 281 ? 7.760 -11.613 -3.615 1.00 91.19 281 LYS A C 1
ATOM 2063 O O . LYS A 1 281 ? 7.455 -12.426 -2.747 1.00 91.19 281 LYS A O 1
ATOM 2068 N N . ALA A 1 282 ? 6.875 -11.003 -4.384 1.00 87.19 282 ALA A N 1
ATOM 2069 C CA . ALA A 1 282 ? 5.484 -11.406 -4.390 1.00 87.19 282 ALA A CA 1
ATOM 2070 C C . ALA A 1 282 ? 5.283 -12.713 -5.175 1.00 87.19 282 ALA A C 1
ATOM 2072 O O . ALA A 1 282 ? 6.085 -13.051 -6.054 1.00 87.19 282 ALA A O 1
ATOM 2073 N N . THR A 1 283 ? 4.205 -13.445 -4.887 1.00 79.50 283 THR A N 1
ATOM 2074 C CA . THR A 1 283 ? 3.826 -14.602 -5.709 1.00 79.50 283 THR A CA 1
ATOM 2075 C C . THR A 1 283 ? 3.560 -14.181 -7.157 1.00 79.50 283 THR A C 1
ATOM 2077 O O . THR A 1 283 ? 3.027 -13.104 -7.423 1.00 79.50 283 THR A O 1
ATOM 2080 N N . ALA A 1 284 ? 3.947 -15.051 -8.091 1.00 66.44 284 ALA A N 1
ATOM 2081 C CA . ALA A 1 284 ? 3.830 -14.857 -9.536 1.00 66.44 284 ALA A CA 1
ATOM 2082 C C . ALA A 1 284 ? 2.430 -14.394 -9.983 1.00 66.44 284 ALA A C 1
ATOM 2084 O O . ALA A 1 284 ? 2.278 -13.373 -10.651 1.00 66.44 284 ALA A O 1
ATOM 2085 N N . ASN A 1 285 ? 1.395 -15.119 -9.554 1.00 64.44 285 ASN A N 1
ATOM 2086 C CA . ASN A 1 285 ? 0.081 -15.024 -10.189 1.00 64.44 285 ASN A CA 1
ATOM 2087 C C . ASN A 1 285 ? -0.713 -13.776 -9.775 1.00 64.44 285 ASN A C 1
ATOM 2089 O O . ASN A 1 285 ? -1.345 -13.142 -10.623 1.00 64.44 285 ASN A O 1
ATOM 2093 N N . GLU A 1 286 ? -0.637 -13.375 -8.507 1.00 66.50 286 GLU A N 1
ATOM 2094 C CA . GLU A 1 286 ? -1.492 -12.311 -7.955 1.00 66.50 286 GLU A CA 1
ATOM 2095 C C . GLU A 1 286 ? -0.705 -11.148 -7.356 1.00 66.50 286 GLU A C 1
ATOM 2097 O O . GLU A 1 286 ? -1.293 -10.190 -6.854 1.00 66.50 286 GLU A O 1
ATOM 2102 N N . GLY A 1 287 ? 0.630 -11.226 -7.374 1.00 69.44 287 GLY A N 1
ATOM 2103 C CA . GLY A 1 287 ? 1.461 -10.266 -6.664 1.00 69.44 287 GLY A CA 1
ATOM 2104 C C . GLY A 1 287 ? 1.235 -10.312 -5.152 1.00 69.44 287 GLY A C 1
ATOM 2105 O O . GLY A 1 287 ? 1.563 -9.349 -4.477 1.00 69.44 287 GLY A O 1
ATOM 2106 N N . ASN A 1 288 ? 0.712 -11.408 -4.597 1.00 84.12 288 ASN A N 1
ATOM 2107 C CA . ASN A 1 288 ? 0.361 -11.478 -3.183 1.00 84.12 288 ASN A CA 1
ATOM 2108 C C . ASN A 1 288 ? 1.521 -12.035 -2.343 1.00 84.12 288 ASN A C 1
ATOM 2110 O O . ASN A 1 288 ? 2.121 -13.051 -2.709 1.00 84.12 288 ASN A O 1
ATOM 2114 N N . LEU A 1 289 ? 1.823 -11.386 -1.223 1.00 91.81 289 LEU A N 1
ATOM 2115 C CA . LEU A 1 289 ? 2.668 -11.888 -0.141 1.00 91.81 289 LEU A CA 1
ATOM 2116 C C . LEU A 1 289 ? 2.017 -11.413 1.166 1.00 91.81 289 LEU A C 1
ATOM 2118 O O . LEU A 1 289 ? 1.854 -10.200 1.310 1.00 91.81 289 LEU A O 1
ATOM 2122 N N . PRO A 1 290 ? 1.629 -12.309 2.097 1.00 94.06 290 PRO A N 1
ATOM 2123 C CA . PRO A 1 290 ? 0.911 -11.898 3.296 1.00 94.06 290 PRO A CA 1
ATOM 2124 C C . PRO A 1 290 ? 1.605 -10.769 4.049 1.00 94.06 290 PRO A C 1
ATOM 2126 O O . PRO A 1 290 ? 2.820 -10.805 4.232 1.00 94.06 290 PRO A O 1
ATOM 2129 N N . GLY A 1 291 ? 0.835 -9.748 4.423 1.00 95.38 291 GLY A N 1
ATOM 2130 C CA . GLY A 1 291 ? 1.313 -8.581 5.166 1.00 95.38 291 GLY A CA 1
ATOM 2131 C C . GLY A 1 291 ? 2.248 -7.655 4.384 1.00 95.38 291 GLY A C 1
ATOM 2132 O O . GLY A 1 291 ? 2.949 -6.835 4.974 1.00 95.38 291 GLY A O 1
ATOM 2133 N N . TYR A 1 292 ? 2.235 -7.767 3.057 1.00 95.94 292 TYR A N 1
ATOM 2134 C CA . TYR A 1 292 ? 2.765 -6.778 2.128 1.00 95.94 292 TYR A CA 1
ATOM 2135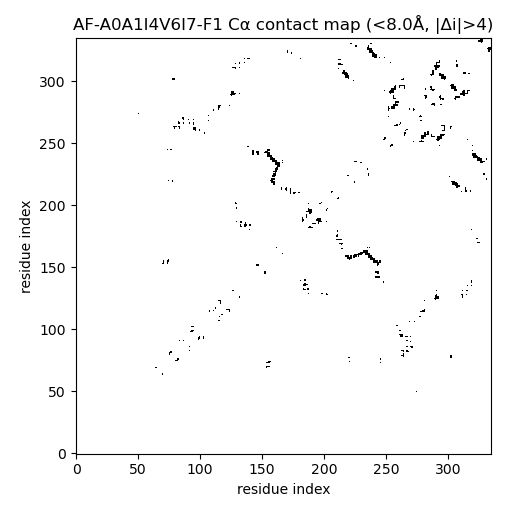 C C . TYR A 1 292 ? 1.680 -6.398 1.123 1.00 95.94 292 TYR A C 1
ATOM 2137 O O . TYR A 1 292 ? 0.863 -7.231 0.725 1.00 95.94 292 TYR A O 1
ATOM 2145 N N . ILE A 1 293 ? 1.701 -5.147 0.676 1.00 96.31 293 ILE A N 1
ATOM 2146 C CA . ILE A 1 293 ? 0.915 -4.675 -0.460 1.00 96.31 293 ILE A CA 1
ATOM 2147 C C . ILE A 1 293 ? 1.619 -5.153 -1.726 1.00 96.31 293 ILE A C 1
ATOM 2149 O O . ILE A 1 293 ? 2.773 -4.819 -1.995 1.00 96.31 293 ILE A O 1
ATOM 2153 N N . GLY A 1 294 ? 0.939 -5.990 -2.492 1.00 94.62 294 GLY A N 1
ATOM 2154 C CA . GLY A 1 294 ? 1.469 -6.516 -3.735 1.00 94.62 294 GLY A CA 1
ATOM 2155 C C . GLY A 1 294 ? 1.509 -5.465 -4.825 1.00 94.62 294 GLY A C 1
ATOM 2156 O O . GLY A 1 294 ? 0.584 -4.672 -4.917 1.00 94.62 294 GLY A O 1
ATOM 2157 N N . MET A 1 295 ? 2.502 -5.489 -5.705 1.00 94.06 295 MET A N 1
ATOM 2158 C CA . MET A 1 295 ? 2.491 -4.697 -6.934 1.00 94.06 295 MET A CA 1
ATOM 2159 C C . MET A 1 295 ? 2.777 -5.583 -8.140 1.00 94.06 295 MET A C 1
ATOM 2161 O O . MET A 1 295 ? 3.768 -6.324 -8.175 1.00 94.06 295 MET A O 1
ATOM 2165 N N . LYS A 1 296 ? 1.919 -5.478 -9.155 1.00 91.25 296 LYS A N 1
ATOM 2166 C CA . LYS A 1 296 ? 2.006 -6.258 -10.391 1.00 91.25 296 LYS A CA 1
ATOM 2167 C C . LYS A 1 296 ? 1.815 -5.348 -11.596 1.00 91.25 296 LYS A C 1
ATOM 2169 O O . LYS A 1 296 ? 0.902 -4.529 -11.621 1.00 91.25 296 LYS A O 1
ATOM 2174 N N . ASN A 1 297 ? 2.667 -5.507 -12.608 1.00 89.81 297 ASN A N 1
ATOM 2175 C CA . ASN A 1 297 ? 2.447 -4.840 -13.889 1.00 89.81 297 ASN A CA 1
ATOM 2176 C C . ASN A 1 297 ? 1.237 -5.469 -14.579 1.00 89.81 297 ASN A C 1
ATOM 2178 O O . ASN A 1 297 ? 1.171 -6.692 -14.706 1.00 89.81 297 ASN A O 1
ATOM 2182 N N . GLU A 1 298 ? 0.332 -4.635 -15.074 1.00 86.44 298 GLU A N 1
ATOM 2183 C CA . GLU A 1 298 ? -0.810 -5.115 -15.842 1.00 86.44 298 GLU A CA 1
ATOM 2184 C C . GLU A 1 298 ? -0.496 -5.193 -17.333 1.00 86.44 298 GLU A C 1
ATOM 2186 O O . GLU A 1 298 ? 0.325 -4.435 -17.865 1.00 86.44 298 GLU A O 1
ATOM 2191 N N . ALA A 1 299 ? -1.185 -6.113 -18.012 1.00 79.94 299 ALA A N 1
ATOM 2192 C CA . ALA A 1 299 ? -1.168 -6.202 -19.470 1.00 79.94 299 ALA A CA 1
ATOM 2193 C C . ALA A 1 299 ? -1.893 -5.008 -20.115 1.00 79.94 299 ALA A C 1
ATOM 2195 O O . ALA A 1 299 ? -1.522 -4.564 -21.199 1.00 79.94 299 ALA A O 1
ATOM 2196 N N . ARG A 1 300 ? -2.928 -4.488 -19.439 1.00 70.25 300 ARG A N 1
ATOM 2197 C CA . ARG A 1 300 ? -3.728 -3.333 -19.855 1.00 70.25 300 ARG A CA 1
ATOM 2198 C C . ARG A 1 300 ? -3.647 -2.271 -18.760 1.00 70.25 300 ARG A C 1
ATOM 2200 O O . ARG A 1 300 ? -4.342 -2.368 -17.758 1.00 70.25 300 ARG A O 1
ATOM 2207 N N . GLY A 1 301 ? -2.763 -1.295 -18.941 1.00 76.50 301 GLY A N 1
ATOM 2208 C CA . GLY A 1 301 ? -2.499 -0.235 -17.965 1.00 76.50 301 GLY A CA 1
ATOM 2209 C C . GLY A 1 301 ? -1.092 -0.297 -17.376 1.00 76.50 301 GLY A C 1
ATOM 2210 O O . GLY A 1 301 ? -0.229 -1.064 -17.816 1.00 76.50 301 GLY A O 1
ATOM 2211 N N . ASP A 1 302 ? -0.842 0.558 -16.393 1.00 87.00 302 ASP A N 1
ATOM 2212 C CA . ASP A 1 302 ? 0.465 0.684 -15.766 1.00 87.00 302 ASP A CA 1
ATOM 2213 C C . ASP A 1 302 ? 0.723 -0.468 -14.790 1.00 87.00 302 ASP A C 1
ATOM 2215 O O . ASP A 1 302 ? 1.451 -1.409 -15.119 1.00 87.00 302 ASP A O 1
ATOM 2219 N N . PHE A 1 303 ? 0.103 -0.458 -13.619 1.00 91.62 303 PHE A N 1
ATOM 2220 C CA . PHE A 1 303 ? 0.233 -1.529 -12.636 1.00 91.62 303 PHE A CA 1
ATOM 2221 C C . PHE A 1 303 ? -0.943 -1.507 -11.658 1.00 91.62 303 PHE A C 1
ATOM 2223 O O . PHE A 1 303 ? -1.519 -0.455 -11.416 1.00 91.62 303 PHE A O 1
ATOM 2230 N N . SER A 1 304 ? -1.247 -2.654 -11.054 1.00 92.19 304 SER A N 1
ATOM 2231 C CA . SER A 1 304 ? -2.146 -2.765 -9.899 1.00 92.19 304 SER A CA 1
ATOM 2232 C C . SER A 1 304 ? -1.358 -2.828 -8.608 1.00 92.19 304 SER A C 1
ATOM 2234 O O . SER A 1 304 ? -0.245 -3.372 -8.589 1.00 92.19 304 SER A O 1
ATOM 2236 N N . LEU A 1 305 ? -2.010 -2.454 -7.509 1.00 95.00 305 LEU A N 1
ATOM 2237 C CA . LEU A 1 305 ? -1.684 -3.026 -6.209 1.00 95.00 305 LEU A CA 1
ATOM 2238 C C . LEU A 1 305 ? -2.640 -4.162 -5.870 1.00 95.00 305 LEU A C 1
ATOM 2240 O O . LEU A 1 305 ? -3.840 -4.067 -6.111 1.00 95.00 305 LEU A O 1
ATOM 2244 N N . SER A 1 306 ? -2.099 -5.238 -5.317 1.00 93.81 306 SER A N 1
ATOM 2245 C CA . SER A 1 306 ? -2.841 -6.368 -4.775 1.00 93.81 306 SER A CA 1
ATOM 2246 C C . SER A 1 306 ? -2.943 -6.198 -3.265 1.00 93.81 306 SER A C 1
ATOM 2248 O O . SER A 1 306 ? -1.932 -6.201 -2.562 1.00 93.81 306 SER A O 1
ATOM 2250 N N . VAL A 1 307 ? -4.164 -6.000 -2.780 1.00 92.00 307 VAL A N 1
ATOM 2251 C CA . VAL A 1 307 ? -4.482 -5.795 -1.358 1.00 92.00 307 VAL A CA 1
ATOM 2252 C C . VAL A 1 307 ? -5.389 -6.900 -0.801 1.00 92.00 307 VAL A C 1
ATOM 2254 O O . VAL A 1 307 ? -5.626 -6.967 0.403 1.00 92.00 307 VAL A O 1
ATOM 2257 N N . GLY A 1 308 ? -5.886 -7.789 -1.668 1.00 73.06 308 GLY A N 1
ATOM 2258 C CA . GLY A 1 308 ? -6.796 -8.873 -1.307 1.00 73.06 308 GLY A CA 1
ATOM 2259 C C . GLY A 1 308 ? -6.127 -10.218 -0.998 1.00 73.06 308 GLY A C 1
ATOM 2260 O O . GLY A 1 308 ? -4.925 -10.425 -1.150 1.00 73.06 308 GLY A O 1
ATOM 2261 N N . GLY A 1 309 ? -6.945 -11.176 -0.556 1.00 82.50 309 GLY A N 1
ATOM 2262 C CA . GLY A 1 309 ? -6.557 -12.585 -0.394 1.00 82.50 309 GLY A CA 1
ATOM 2263 C C . GLY A 1 309 ? -5.958 -12.970 0.962 1.00 82.50 309 GLY A C 1
ATOM 2264 O O . GLY A 1 309 ? -5.947 -14.151 1.291 1.00 82.50 309 GLY A O 1
ATOM 2265 N N . ASN A 1 310 ? -5.519 -12.011 1.782 1.00 91.50 310 ASN A N 1
ATOM 2266 C CA . ASN A 1 310 ? -5.125 -12.287 3.163 1.00 91.50 310 ASN A CA 1
ATOM 2267 C C . ASN A 1 310 ? -5.372 -11.083 4.084 1.00 91.50 310 ASN A C 1
ATOM 2269 O O . ASN A 1 310 ? -5.281 -9.929 3.678 1.00 91.50 310 ASN A O 1
ATOM 2273 N N . GLU A 1 311 ? -5.702 -11.371 5.334 1.00 95.81 311 GLU A N 1
ATOM 2274 C CA . GLU A 1 311 ? -6.027 -10.367 6.347 1.00 95.81 311 GLU A CA 1
ATOM 2275 C C . GLU A 1 311 ? -4.854 -9.462 6.754 1.00 95.81 311 GLU A C 1
ATOM 2277 O O . GLU A 1 311 ? -5.091 -8.262 6.864 1.00 95.81 311 GLU A O 1
ATOM 2282 N N . PRO A 1 312 ? -3.604 -9.950 6.928 1.00 97.12 312 PRO A N 1
ATOM 2283 C CA . PRO A 1 312 ? -2.471 -9.068 7.208 1.00 97.12 312 PRO A CA 1
ATOM 2284 C C . PRO A 1 312 ? -2.267 -7.969 6.158 1.00 97.12 312 PRO A C 1
ATOM 2286 O O . PRO A 1 312 ? -2.053 -6.815 6.515 1.00 97.12 312 PRO A O 1
ATOM 2289 N N . THR A 1 313 ? -2.372 -8.286 4.864 1.00 96.81 313 THR A N 1
ATOM 2290 C CA . THR A 1 313 ? -2.251 -7.289 3.789 1.00 96.81 313 THR A CA 1
ATOM 2291 C C . THR A 1 313 ? -3.402 -6.284 3.827 1.00 96.81 313 THR A C 1
ATOM 2293 O O . THR A 1 313 ? -3.162 -5.086 3.674 1.00 96.81 313 THR A O 1
ATOM 2296 N N . LYS A 1 314 ? -4.638 -6.746 4.063 1.00 97.44 314 LYS A N 1
ATOM 2297 C CA . LYS A 1 314 ? -5.806 -5.861 4.191 1.00 97.44 314 LYS A CA 1
ATOM 2298 C C . LYS A 1 314 ? -5.654 -4.905 5.370 1.00 97.44 314 LYS A C 1
ATOM 2300 O O . LYS A 1 314 ? -5.852 -3.708 5.192 1.00 97.44 314 LYS A O 1
ATOM 2305 N N . LEU A 1 315 ? -5.240 -5.422 6.531 1.00 98.06 315 LEU A N 1
ATOM 2306 C CA . LEU A 1 315 ? -4.953 -4.611 7.710 1.00 98.06 315 LEU A CA 1
ATOM 2307 C C . LEU A 1 315 ? -3.862 -3.584 7.402 1.00 98.06 315 LEU A C 1
ATOM 2309 O O . LEU A 1 315 ? -4.066 -2.412 7.666 1.00 98.06 315 LEU A O 1
ATOM 2313 N N . LEU A 1 316 ? -2.747 -3.982 6.784 1.00 98.31 316 LEU A N 1
ATOM 2314 C CA . LEU A 1 316 ? -1.687 -3.040 6.414 1.00 98.31 316 LEU A CA 1
ATOM 2315 C C . LEU A 1 316 ? -2.204 -1.928 5.490 1.00 98.31 316 LEU A C 1
ATOM 2317 O O . LEU A 1 316 ? -1.941 -0.754 5.739 1.00 98.31 316 LEU A O 1
ATOM 2321 N N . PHE A 1 317 ? -2.943 -2.282 4.434 1.00 98.25 317 PHE A N 1
ATOM 2322 C CA . PHE A 1 317 ? -3.481 -1.298 3.496 1.00 98.25 317 PHE A CA 1
ATOM 2323 C C . PHE A 1 317 ? -4.445 -0.323 4.179 1.00 98.25 317 PHE A C 1
ATOM 2325 O O . PHE A 1 317 ? -4.386 0.876 3.913 1.00 98.25 317 PHE A O 1
ATOM 2332 N N . GLN A 1 318 ? -5.293 -0.809 5.090 1.00 98.19 318 GLN A N 1
ATOM 2333 C CA . GLN A 1 318 ? -6.291 0.033 5.742 1.00 98.19 318 GLN A CA 1
ATOM 2334 C C . GLN A 1 318 ? -5.672 1.170 6.566 1.00 98.19 318 GLN A C 1
ATOM 2336 O O . GLN A 1 318 ? -6.268 2.237 6.654 1.00 98.19 318 GLN A O 1
ATOM 2341 N N . LEU A 1 319 ? -4.459 0.981 7.101 1.00 98.56 319 LEU A N 1
ATOM 2342 C CA . LEU A 1 319 ? -3.738 2.009 7.865 1.00 98.56 319 LEU A CA 1
ATOM 2343 C C . LEU A 1 319 ? -3.305 3.205 7.008 1.00 98.56 319 LEU A C 1
ATOM 2345 O O . LEU A 1 319 ? -3.037 4.276 7.547 1.00 98.56 319 LEU A O 1
ATOM 2349 N N . PHE A 1 320 ? -3.240 3.045 5.683 1.00 98.56 320 PHE A N 1
ATOM 2350 C CA . PHE A 1 320 ? -2.975 4.148 4.761 1.00 98.56 320 PHE A CA 1
ATOM 2351 C C . PHE A 1 320 ? -4.225 4.965 4.436 1.00 98.56 320 PHE A C 1
ATOM 2353 O O . PHE A 1 320 ? -4.093 6.065 3.905 1.00 98.56 320 PHE A O 1
ATOM 2360 N N . ILE A 1 321 ? -5.426 4.445 4.694 1.00 98.50 321 ILE A N 1
ATOM 2361 C CA . ILE A 1 321 ? -6.679 5.069 4.269 1.00 98.50 321 ILE A CA 1
ATOM 2362 C C . ILE A 1 321 ? -7.020 6.212 5.224 1.00 98.50 321 ILE A C 1
ATOM 2364 O O . ILE A 1 321 ? -7.080 6.034 6.435 1.00 98.50 321 ILE A O 1
ATOM 2368 N N . GLU A 1 322 ? -7.281 7.395 4.679 1.00 98.00 322 GLU A N 1
ATOM 2369 C CA . GLU A 1 322 ? -7.898 8.491 5.424 1.00 98.00 322 GLU A CA 1
ATOM 2370 C C . GLU A 1 322 ? -9.419 8.402 5.328 1.00 98.00 322 GLU A C 1
ATOM 2372 O O . GLU A 1 322 ? -10.102 8.395 6.349 1.00 98.00 322 GLU A O 1
ATOM 2377 N N . SER A 1 323 ? -9.947 8.308 4.107 1.00 97.94 323 SER A N 1
ATOM 2378 C CA . SER A 1 323 ? -11.384 8.258 3.859 1.00 97.94 323 SER A CA 1
ATOM 2379 C C . SER A 1 323 ? -11.728 7.448 2.615 1.00 97.94 323 SER A C 1
ATOM 2381 O O . SER A 1 323 ? -10.882 7.164 1.762 1.00 97.94 323 SER A O 1
ATOM 2383 N N . VAL A 1 324 ? -12.997 7.052 2.541 1.00 98.00 324 VAL A N 1
ATOM 2384 C CA . VAL A 1 324 ? -13.555 6.262 1.446 1.00 98.00 324 VAL A CA 1
ATOM 2385 C C . VAL A 1 324 ? -14.819 6.942 0.936 1.00 98.00 324 VAL A C 1
ATOM 2387 O O . VAL A 1 324 ? -15.633 7.413 1.731 1.00 98.00 324 VAL A O 1
ATOM 2390 N N . SER A 1 325 ? -14.991 7.002 -0.381 1.00 97.50 325 SER A N 1
ATOM 2391 C CA . SER A 1 325 ? -16.179 7.586 -1.002 1.00 97.50 325 SER A CA 1
ATOM 2392 C C . SER A 1 325 ? -16.547 6.881 -2.305 1.00 97.50 325 SER A C 1
ATOM 2394 O O . SER A 1 325 ? -15.723 6.235 -2.955 1.00 97.50 325 SER A O 1
ATOM 2396 N N . LEU A 1 326 ? -17.818 6.989 -2.686 1.00 96.62 326 LEU A N 1
ATOM 2397 C CA . LEU A 1 326 ? -18.282 6.575 -4.005 1.00 96.62 326 LEU A CA 1
ATOM 2398 C C . LEU A 1 326 ? -18.035 7.690 -5.006 1.00 96.62 326 LEU A C 1
ATOM 2400 O O . LEU A 1 326 ? -18.303 8.858 -4.716 1.00 96.62 326 LEU A O 1
ATOM 2404 N N . VAL A 1 327 ? -17.565 7.315 -6.191 1.00 96.19 327 VAL A N 1
ATOM 2405 C CA . VAL A 1 327 ? -17.278 8.262 -7.264 1.00 96.19 327 VAL A CA 1
ATOM 2406 C C . VAL A 1 327 ? -17.872 7.814 -8.593 1.00 96.19 327 VAL A C 1
ATOM 2408 O O . VAL A 1 327 ? -18.090 6.624 -8.833 1.00 96.19 327 VAL A O 1
ATOM 2411 N N . ASP A 1 328 ? -18.138 8.786 -9.458 1.00 91.81 328 ASP A N 1
ATOM 2412 C CA . ASP A 1 328 ? -18.519 8.553 -10.845 1.00 91.81 328 ASP A CA 1
ATOM 2413 C C . ASP A 1 328 ? -17.309 8.138 -11.712 1.00 91.81 328 ASP A C 1
ATOM 2415 O O . ASP A 1 328 ? -16.172 8.001 -11.250 1.00 91.81 328 ASP A O 1
ATOM 2419 N N . ASN A 1 329 ? -17.542 7.939 -13.013 1.00 87.44 329 ASN A N 1
ATOM 2420 C CA . ASN A 1 329 ? -16.490 7.564 -13.967 1.00 87.44 329 ASN A CA 1
ATOM 2421 C C . ASN A 1 329 ? -15.443 8.666 -14.207 1.00 87.44 329 ASN A C 1
ATOM 2423 O O . ASN A 1 329 ? -14.447 8.428 -14.893 1.00 87.44 329 ASN A O 1
ATOM 2427 N N . GLU A 1 330 ? -15.653 9.863 -13.673 1.00 87.38 330 GLU A N 1
ATOM 2428 C CA . GLU A 1 330 ? -14.741 11.001 -13.749 1.00 87.38 330 GLU A CA 1
ATOM 2429 C C . GLU A 1 330 ? -14.011 11.216 -12.412 1.00 87.38 330 GLU A C 1
ATOM 2431 O O . GLU A 1 330 ? -13.194 12.126 -12.294 1.00 87.38 330 GLU A O 1
ATOM 2436 N N . GLY A 1 331 ? -14.252 10.351 -11.417 1.00 86.06 331 GLY A N 1
ATOM 2437 C CA . GLY A 1 331 ? -13.650 10.451 -10.089 1.00 86.06 331 GLY A CA 1
ATOM 2438 C C . GLY A 1 331 ? -14.262 11.559 -9.232 1.00 86.06 331 GLY A C 1
ATOM 2439 O O . GLY A 1 331 ? -13.662 11.963 -8.237 1.00 86.06 331 GLY A O 1
ATOM 2440 N N . ARG A 1 332 ? -15.434 12.082 -9.609 1.00 89.69 332 ARG A N 1
ATOM 2441 C CA . ARG A 1 332 ? -16.175 13.055 -8.801 1.00 89.69 332 ARG A CA 1
ATOM 2442 C C . ARG A 1 332 ? -17.069 12.316 -7.811 1.00 89.69 332 ARG A C 1
ATOM 2444 O O . ARG A 1 332 ? -17.531 11.227 -8.145 1.00 89.69 332 ARG A O 1
ATOM 2451 N N . PRO A 1 333 ? -17.354 12.888 -6.629 1.00 90.19 333 PRO A N 1
ATOM 2452 C CA . PRO A 1 333 ? -18.301 12.295 -5.691 1.00 90.19 333 PRO A CA 1
ATOM 2453 C C . PRO A 1 333 ? -19.617 11.937 -6.388 1.00 90.19 333 PRO A C 1
ATOM 2455 O O . PRO A 1 333 ? -20.203 12.781 -7.067 1.00 90.19 333 PRO A O 1
ATOM 2458 N N . ALA A 1 334 ? -20.057 10.688 -6.242 1.00 84.44 334 ALA A N 1
ATOM 2459 C CA . ALA A 1 334 ? -21.358 10.264 -6.739 1.00 84.44 334 ALA A CA 1
ATOM 2460 C C . ALA A 1 334 ? -22.450 10.896 -5.859 1.00 84.44 334 ALA A C 1
ATOM 2462 O O . ALA A 1 334 ? -22.425 10.726 -4.638 1.00 84.44 334 ALA A O 1
ATOM 2463 N N . THR A 1 335 ? -23.352 11.659 -6.479 1.00 73.62 335 THR A N 1
ATOM 2464 C CA . THR A 1 335 ? -24.527 12.269 -5.831 1.00 73.62 335 THR A CA 1
ATOM 2465 C C . THR A 1 335 ? -25.660 11.278 -5.659 1.00 73.62 335 THR A C 1
ATOM 2467 O O . THR A 1 335 ? -25.879 10.505 -6.621 1.00 73.62 335 THR A O 1
#

Mean predicted aligned error: 11.42 Å

pLDDT: mean 80.98, std 20.84, range [31.5, 98.56]

=== Feature glossary ===
Key to the feature types in this record:

— What the protein is —

Primary structure: the covalent order of the twenty standard amino acids along the backbone. Two proteins with the same sequence will (almost always) fold to the same structure; two with 30% identity often share a fold but not the details.

Database cross-references. InterPro integrates a dozen domain/family signature databases into unified entries with residue-range hits. GO terms attach function/process/location labels with evidence codes. CATH codes position the fold in a four-level structural taxonomy. Organism is the NCBI-taxonomy species name.

— Where its atoms are —

The mmCIF block holds the 3D Cartesian coordinates of each backbone atom (N, Cα, C, O) in ångströms. mmCIF is the PDB's canonical archive format — a tagged-loop text representation of the atomic model.

Six rendered views show the 3D structure from the faces of a cube — i.e. along ±x, ±y, ±z. Rendering representation is drawn randomly per protein from cartoon (secondary-structure ribbons), sticks (backbone bonds), or molecular surface; coloring is either N→C rainbow (blue at the N-terminus through red at the C-terminus) or one color per chain.

— Local backbone conformation —

DSSP 8-state secondary structure assigns each residue one of H (α-helix), G (3₁₀-helix), I (π-helix), E (extended β-strand), B (isolated β-bridge), T (hydrogen-bonded turn), S (bend), or '-' (coil). The assignment is computed from backbone hydrogen-bond geometry via the Kabsch–Sander algorithm.

P-SEA three-state annotation labels each residue as helix, strand, or coil based purely on the geometry of the Cα trace. It serves as a fallback when the full backbone (and thus DSSP) is unavailable.

The φ/ψ torsion pair specifies the backbone conformation at each residue. φ rotates about the N–Cα bond, ψ about the Cα–C bond. Steric clashes forbid most of the (φ, ψ) plane — the allowed regions (α-helix basin, β-sheet basin, left-handed helix) are the Ramachandran-allowed regions.

— Global shape and packing —

The geometric summary reports three shape descriptors. Rg (radius of gyration) measures how spread out the Cα atoms are about their centre of mass; compact globular proteins have small Rg, elongated or unfolded ones large. Cα contacts (<8 Å, |i−j|>4) count long-range residue pairs in spatial proximity — high for tightly packed folds, near zero for rods or random coil. The bounding-box extents give the protein's footprint along x, y, z in Å.

Accessible surface area quantifies burial. A residue with SASA near zero is packed into the hydrophobic core; one with SASA >100 Å² sits on the surface. Computed here via the Shrake–Rupley numerical algorithm with a 1.4 Å probe.

Plot images: a contact map (which residues are close in 3D, as an N×N binary image), a Ramachandran scatter (backbone torsion angles, revealing secondary-structure composition at a glance), and — for AlphaFold structures — a PAE heatmap (pairwise prediction confidence).

— Structural neighborhood —

The Foldseek 3Di string encodes local tertiary geometry as a 20-letter alphabet — one character per residue — derived from the relative positions of nearby Cα atoms. Unlike the amino-acid sequence, 3Di is a direct function of the 3D structure, so two proteins with the same fold have similar 3Di strings even at low sequence identity.

Nearest PDB neighbors are the top structural matches found by Foldseek when searching this structure against the entire Protein Data Bank. Each hit reports a TM-score (0 to 1; >0.5 almost always implies the same fold) and an E-value. These are *structural* homologs — they may share no detectable sequence similarity.

— Confidence and disorder —

For AlphaFold models, the B-factor field carries pLDDT — the model's own estimate of local accuracy on a 0–100 scale. Regions with pLDDT<50 should be treated as essentially unmodeled; they often correspond to intrinsically disordered segments.

B-factor (Debye–Waller factor) reflect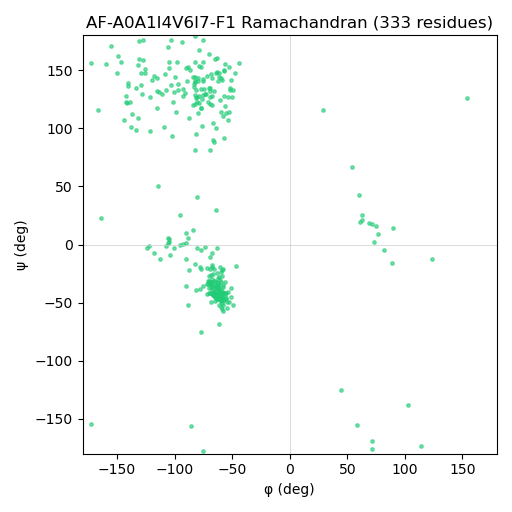s atomic displacement in the crystal lattice. It is an experimental observable (units Å²), not a prediction; low values mean the atom is pinned down, high values mean it moves or is heterogeneous across the crystal.

Predicted aligned error is AlphaFold's pairwise confidence. Unlike pLDDT (per-residue), PAE is per-residue-pair and captures whether two parts of the structure are correctly placed relative to each other. Units are ångströms of expected positional error.